Protein AF-A0A8J7WTY9-F1 (afdb_monomer)

pLDDT: mean 82.99, std 19.63, range [27.75, 98.56]

Secondary structure (DSSP, 8-state):
--HHHHHHHHHHHHHHHHHHHHHHHHHTTPPP-HHHHHHHHHSPPHHHHHHHHHHHHHHHHHHHHHH-TT-TTT-----S-S----S-HHHHHHHHHHHHHHHHHHHHSS-SS----GGGS-HHHHHHHHHHHHTT-HHHHHHHHHHHHHHHHHHHTT--S--HHHHHHHHH-SSPPBTTB-EEEESS-TT-HHHHHHHHHHHHHHHHHIIIIIHHHHH--SSPPPHHHHHHHHHHHHHHHHHHHHEEEEEE-SSS-EEEE-PPPP-PPPP----PPPPPP----PPPPPP-

Foldseek 3Di:
DPLVVLLVLLVQLLVLVVLLVLVVCVVVPDDDDPVSVVVVVVGDDNVVSQVSNVVSLVVNVVLCCVLPVVCPQVDDPDDDDDDPRRGDNVSSVVSSVSSVCVVVCCVVVPDPDDDDDLVPFACLLCVQLPVCVVVVQLLVSLLSSQQSLFVVLCVQQVHDPDTQLRLQCQQLDPDAADASRKHWAADDDCPPPVSVVVSVVLNVLSNCLRVVRNVCSVDPDDDHDDSVSSSVSSNSSSVNSVSSVRTWIWHDDPPSDIDTDHDPPPPDDDDPPPDDPDDDDDDDDDDDDDDD

InterPro domains:
  IPR012654 Conserved hypothetical protein CHP02391 [PF09509] (120-244)

Solvent-accessible surface area (backbone atoms only — not comparable to full-atom values): 17316 Å² total; per-residue (Å²): 132,68,52,73,60,52,37,55,53,36,51,53,46,42,53,36,45,53,54,46,51,52,52,50,42,46,76,72,66,57,83,70,54,74,67,49,49,58,49,56,75,70,52,73,60,66,70,57,36,51,51,54,43,65,67,42,42,66,59,50,52,52,49,40,49,71,78,34,79,87,39,71,76,72,60,73,90,71,71,92,80,89,78,97,65,96,70,60,63,69,51,35,55,52,49,36,54,49,55,60,47,49,58,54,44,59,66,77,64,44,67,102,59,88,83,85,61,67,88,75,42,37,66,57,28,32,72,51,13,45,72,36,42,79,69,67,37,25,29,59,12,40,35,39,15,50,51,35,45,36,53,54,49,24,62,70,64,73,48,84,89,62,56,59,55,64,32,44,50,55,28,42,41,90,65,80,41,39,89,99,40,40,26,53,40,65,71,76,59,73,88,40,66,68,50,44,51,53,53,66,46,49,35,62,52,49,42,46,46,39,66,65,41,34,45,43,42,71,66,65,81,77,83,76,53,57,66,70,62,33,51,54,48,45,50,54,50,17,53,51,48,50,55,56,67,58,29,38,39,26,35,48,63,86,80,84,52,71,46,76,46,80,72,76,73,77,80,71,78,76,75,83,76,81,78,76,78,84,80,77,82,81,79,87,77,83,81,82,82,87,83,132

Structure (mmCIF, N/CA/C/O backbone):
data_AF-A0A8J7WTY9-F1
#
_entry.id   AF-A0A8J7WTY9-F1
#
loop_
_atom_site.group_PDB
_atom_site.id
_atom_site.type_symbol
_atom_site.label_atom_id
_atom_site.label_alt_id
_atom_site.label_comp_id
_atom_site.label_asym_id
_atom_site.label_entity_id
_atom_site.label_seq_id
_atom_site.pdbx_PDB_ins_code
_atom_site.Cartn_x
_atom_site.Cartn_y
_atom_site.Cartn_z
_atom_site.occupancy
_atom_site.B_iso_or_equiv
_atom_site.auth_seq_id
_atom_site.auth_comp_id
_atom_site.auth_asym_id
_atom_site.auth_atom_id
_atom_site.pdbx_PDB_model_num
ATOM 1 N N . MET A 1 1 ? 12.884 2.104 -6.487 1.00 76.69 1 MET A N 1
ATOM 2 C CA . MET A 1 1 ? 13.618 1.358 -7.535 1.00 76.69 1 MET A CA 1
ATOM 3 C C . MET A 1 1 ? 15.112 1.615 -7.379 1.00 76.69 1 MET A C 1
ATOM 5 O O . MET A 1 1 ? 15.468 2.711 -6.964 1.00 76.69 1 MET A O 1
ATOM 9 N N . ASP A 1 2 ? 15.971 0.628 -7.639 1.00 88.31 2 ASP A N 1
ATOM 10 C CA . ASP A 1 2 ? 17.432 0.810 -7.593 1.00 88.31 2 ASP A CA 1
ATOM 11 C C . ASP A 1 2 ? 17.929 1.422 -8.915 1.00 88.31 2 ASP A C 1
ATOM 13 O O . ASP A 1 2 ? 18.197 0.714 -9.884 1.00 88.31 2 ASP A O 1
ATOM 17 N N . ARG A 1 3 ? 18.003 2.758 -8.964 1.00 86.69 3 ARG A N 1
ATOM 18 C CA . ARG A 1 3 ? 18.336 3.510 -10.187 1.00 86.69 3 ARG A CA 1
ATOM 19 C C . ARG A 1 3 ? 19.798 3.364 -10.605 1.00 86.69 3 ARG A C 1
ATOM 21 O O . ARG A 1 3 ? 20.081 3.299 -11.794 1.00 86.69 3 ARG A O 1
ATOM 28 N N . ALA A 1 4 ? 20.717 3.243 -9.646 1.00 89.62 4 ALA A N 1
ATOM 29 C CA . ALA A 1 4 ? 22.133 3.023 -9.940 1.00 89.62 4 ALA A CA 1
ATOM 30 C C . ALA A 1 4 ? 22.359 1.649 -10.590 1.00 89.62 4 ALA A C 1
ATOM 32 O O . ALA A 1 4 ? 23.195 1.494 -11.479 1.00 89.62 4 ALA A O 1
ATOM 33 N N . TRP A 1 5 ? 21.598 0.633 -10.171 1.00 94.69 5 TRP A N 1
ATOM 34 C CA . TRP A 1 5 ? 21.584 -0.656 -10.852 1.00 94.69 5 TRP A CA 1
ATOM 35 C C . TRP A 1 5 ? 20.973 -0.571 -12.257 1.00 94.69 5 TRP A C 1
ATOM 37 O O . TRP A 1 5 ? 21.590 -1.076 -13.194 1.00 94.69 5 TRP A O 1
ATOM 47 N N . MET A 1 6 ? 19.823 0.097 -12.418 1.00 95.06 6 MET A N 1
ATOM 48 C CA . MET A 1 6 ? 19.168 0.269 -13.726 1.00 95.06 6 MET A CA 1
ATOM 49 C C . MET A 1 6 ? 20.088 0.965 -14.730 1.00 95.06 6 MET A C 1
ATOM 51 O O . MET A 1 6 ? 20.302 0.443 -15.821 1.00 95.06 6 MET A O 1
ATOM 55 N N . ARG A 1 7 ? 20.695 2.088 -14.330 1.00 94.06 7 ARG A N 1
ATOM 56 C CA . ARG A 1 7 ? 21.649 2.849 -15.142 1.00 94.06 7 ARG A CA 1
ATOM 57 C C . ARG A 1 7 ? 22.792 1.965 -15.638 1.00 94.06 7 ARG A C 1
ATOM 59 O O . ARG A 1 7 ? 22.978 1.851 -16.840 1.00 94.06 7 ARG A O 1
ATOM 66 N N . ARG A 1 8 ? 23.479 1.255 -14.734 1.00 96.31 8 ARG A N 1
ATOM 67 C CA . ARG A 1 8 ? 24.584 0.353 -15.113 1.00 96.31 8 ARG A CA 1
ATOM 68 C C . ARG A 1 8 ? 24.155 -0.720 -16.113 1.00 96.31 8 ARG A C 1
ATOM 70 O O . ARG A 1 8 ? 24.941 -1.109 -16.967 1.00 96.31 8 ARG A O 1
ATOM 77 N N . LYS A 1 9 ? 22.925 -1.236 -15.998 1.00 96.69 9 LYS A N 1
ATOM 78 C CA . LYS A 1 9 ? 22.393 -2.230 -16.941 1.00 96.69 9 LYS A CA 1
ATOM 79 C C . LYS A 1 9 ? 22.094 -1.639 -18.312 1.00 96.69 9 LYS A C 1
ATOM 81 O O . LYS A 1 9 ? 22.380 -2.298 -19.308 1.00 96.69 9 LYS A O 1
ATOM 86 N N . LEU A 1 10 ? 21.565 -0.422 -18.357 1.00 95.44 10 LEU A N 1
ATOM 87 C CA . LEU A 1 10 ? 21.323 0.301 -19.602 1.00 95.44 10 LEU A CA 1
ATOM 88 C C . LEU A 1 10 ? 22.634 0.716 -20.281 1.00 95.44 10 LEU A C 1
ATOM 90 O O . LEU A 1 10 ? 22.767 0.505 -21.478 1.00 95.44 10 LEU A O 1
ATOM 94 N N . GLU A 1 11 ? 23.621 1.207 -19.528 1.00 95.62 11 GLU A N 1
ATOM 95 C CA . GLU A 1 11 ? 24.963 1.531 -20.039 1.00 95.62 11 GLU A CA 1
ATOM 96 C C . GLU A 1 11 ? 25.657 0.289 -20.611 1.00 95.62 11 GLU A C 1
ATOM 98 O O . GLU A 1 11 ? 26.183 0.334 -21.719 1.00 95.62 11 GLU A O 1
ATOM 103 N N . GLN A 1 12 ? 25.579 -0.848 -19.908 1.00 95.88 12 GLN A N 1
ATOM 104 C CA . GLN A 1 12 ? 26.105 -2.120 -20.404 1.00 95.88 12 GLN A CA 1
ATOM 105 C C . GLN A 1 12 ? 25.428 -2.543 -21.720 1.00 95.88 12 GLN A C 1
ATOM 107 O O . GLN A 1 12 ? 26.091 -3.022 -22.636 1.00 95.88 12 GLN A O 1
ATOM 112 N N . ALA A 1 13 ? 24.106 -2.389 -21.823 1.00 94.44 13 ALA A N 1
ATOM 113 C CA . ALA A 1 13 ? 23.377 -2.709 -23.048 1.00 94.44 13 ALA A CA 1
ATOM 114 C C . ALA A 1 13 ? 23.697 -1.731 -24.188 1.00 94.44 13 ALA A C 1
ATOM 116 O O . ALA A 1 13 ? 23.806 -2.158 -25.335 1.00 94.44 13 ALA A O 1
ATOM 117 N N . LEU A 1 14 ? 23.885 -0.446 -23.878 1.00 94.50 14 LEU A N 1
ATOM 118 C CA . LEU A 1 14 ? 24.269 0.584 -24.839 1.00 94.50 14 LEU A CA 1
ATOM 119 C C . LEU A 1 14 ? 25.653 0.309 -25.432 1.00 94.50 14 LEU A C 1
ATOM 121 O O . LEU A 1 14 ? 25.808 0.365 -26.648 1.00 94.50 14 LEU A O 1
ATOM 125 N N . GLU A 1 15 ? 26.628 -0.056 -24.601 1.00 94.56 15 GLU A N 1
ATOM 126 C CA . GLU A 1 15 ? 27.969 -0.436 -25.055 1.00 94.56 15 GLU A CA 1
ATOM 127 C C . GLU A 1 15 ? 27.917 -1.649 -25.997 1.00 94.56 15 GLU A C 1
ATOM 129 O O . GLU A 1 15 ? 28.450 -1.612 -27.106 1.00 94.56 15 GLU A O 1
ATOM 134 N N . VAL A 1 16 ? 27.207 -2.712 -25.602 1.00 93.75 16 VAL A N 1
ATOM 135 C CA . VAL A 1 16 ? 27.057 -3.921 -26.429 1.00 93.75 16 VAL A CA 1
ATOM 136 C C . VAL A 1 16 ? 26.329 -3.614 -27.746 1.00 93.75 16 VAL A C 1
ATOM 138 O O . VAL A 1 16 ? 26.699 -4.140 -28.797 1.00 93.75 16 VAL A O 1
ATOM 141 N N . ARG A 1 17 ? 25.321 -2.734 -27.727 1.00 91.62 17 ARG A N 1
ATOM 142 C CA . ARG A 1 17 ? 24.610 -2.280 -28.931 1.00 91.62 17 ARG A CA 1
ATOM 143 C C . ARG A 1 17 ? 25.525 -1.505 -29.878 1.00 91.62 17 ARG A C 1
ATOM 145 O O . ARG A 1 17 ? 25.478 -1.760 -31.076 1.00 91.62 17 ARG A O 1
ATOM 152 N N . GLN A 1 18 ? 26.370 -0.617 -29.355 1.00 91.19 18 GLN A N 1
ATOM 153 C CA . GLN A 1 18 ? 27.346 0.134 -30.153 1.00 91.19 18 GLN A CA 1
ATOM 154 C C . GLN A 1 18 ? 28.361 -0.796 -30.830 1.00 91.19 18 GLN A C 1
ATOM 156 O O . GLN A 1 18 ? 28.649 -0.631 -32.013 1.00 91.19 18 GLN A O 1
ATOM 161 N N . GLN A 1 19 ? 28.848 -1.816 -30.117 1.00 92.19 19 GLN A N 1
ATOM 162 C CA . GLN A 1 19 ? 29.728 -2.838 -30.696 1.00 92.19 19 GLN A CA 1
ATOM 163 C C . GLN A 1 19 ? 29.027 -3.615 -31.822 1.00 92.19 19 GLN A C 1
ATOM 165 O O . GLN A 1 19 ? 29.638 -3.913 -32.849 1.00 92.19 19 GLN A O 1
ATOM 170 N N . LEU A 1 20 ? 27.738 -3.935 -31.653 1.00 89.06 20 LEU A N 1
ATOM 171 C CA . LEU A 1 20 ? 26.952 -4.625 -32.676 1.00 89.06 20 LEU A CA 1
ATOM 172 C C . LEU A 1 20 ? 26.717 -3.747 -33.913 1.00 89.06 20 LEU A C 1
ATOM 174 O O . LEU A 1 20 ? 26.861 -4.246 -35.028 1.00 89.06 20 LEU A O 1
ATOM 178 N N . ASP A 1 21 ? 26.401 -2.461 -33.723 1.00 87.69 21 ASP A N 1
ATOM 179 C CA . ASP A 1 21 ? 26.279 -1.477 -34.810 1.00 87.69 21 ASP A CA 1
ATOM 180 C C . ASP A 1 21 ? 27.578 -1.414 -35.616 1.00 87.69 21 ASP A C 1
ATOM 182 O O . ASP A 1 21 ? 27.558 -1.484 -36.841 1.00 87.69 21 ASP A O 1
ATOM 186 N N . PHE A 1 22 ? 28.719 -1.368 -34.928 1.00 89.44 22 PHE A N 1
ATOM 187 C CA . PHE A 1 22 ? 30.028 -1.295 -35.565 1.00 89.44 22 PHE A CA 1
ATOM 188 C C . PHE A 1 22 ? 30.351 -2.544 -36.406 1.00 89.44 22 PHE A C 1
ATOM 190 O O . PHE A 1 22 ? 30.788 -2.430 -37.552 1.00 89.44 22 PHE A O 1
ATOM 197 N N . HIS A 1 23 ? 30.058 -3.748 -35.892 1.00 88.31 23 HIS A N 1
ATOM 198 C CA . HIS A 1 23 ? 30.159 -4.994 -36.673 1.00 88.31 23 HIS A CA 1
ATOM 199 C C . HIS A 1 23 ? 29.243 -4.983 -37.910 1.00 88.31 23 HIS A C 1
ATOM 201 O O . HIS A 1 23 ? 29.639 -5.453 -38.978 1.00 88.31 23 HIS A O 1
ATOM 207 N N . GLN A 1 24 ? 28.027 -4.439 -37.795 1.00 85.12 24 GLN A N 1
ATOM 208 C CA . GLN A 1 24 ? 27.082 -4.332 -38.914 1.00 85.12 24 GLN A CA 1
ATOM 209 C C . GLN A 1 24 ? 27.555 -3.342 -39.984 1.00 85.12 24 GLN A C 1
ATOM 211 O O . GLN A 1 24 ? 27.463 -3.639 -41.174 1.00 85.12 24 GLN A O 1
ATOM 216 N N . GLU A 1 25 ? 28.097 -2.195 -39.580 1.00 84.81 25 GLU A N 1
ATOM 217 C CA . GLU A 1 25 ? 28.669 -1.208 -40.496 1.00 84.81 25 GLU A CA 1
ATOM 218 C C . GLU A 1 25 ? 29.852 -1.780 -41.294 1.00 84.81 25 GLU A C 1
ATOM 220 O O . GLU A 1 25 ? 29.962 -1.550 -42.500 1.00 84.81 25 GLU A O 1
ATOM 225 N N . LEU A 1 26 ? 30.710 -2.571 -40.647 1.00 86.06 26 LEU A N 1
ATOM 226 C CA . LEU A 1 26 ? 31.811 -3.270 -41.312 1.00 86.06 26 LEU A CA 1
ATOM 227 C C . LEU A 1 26 ? 31.325 -4.314 -42.309 1.00 86.06 26 LEU A C 1
ATOM 229 O O . LEU A 1 26 ? 31.813 -4.363 -43.439 1.00 86.06 26 LEU A O 1
ATOM 233 N N . ALA A 1 27 ? 30.327 -5.112 -41.926 1.00 84.00 27 ALA A N 1
ATOM 234 C CA . ALA A 1 27 ? 29.689 -6.060 -42.834 1.00 84.00 27 ALA A CA 1
ATOM 235 C C . ALA A 1 27 ? 29.025 -5.356 -44.035 1.00 84.00 27 ALA A C 1
ATOM 237 O O . ALA A 1 27 ? 28.975 -5.921 -45.127 1.00 84.00 27 ALA A O 1
ATOM 238 N N . ALA A 1 28 ? 28.566 -4.113 -43.858 1.00 85.06 28 ALA A N 1
ATOM 239 C CA . ALA A 1 28 ? 28.037 -3.260 -44.922 1.00 85.06 28 ALA A CA 1
ATOM 240 C C . ALA A 1 28 ? 29.127 -2.586 -45.787 1.00 85.06 28 ALA A C 1
ATOM 242 O O . ALA A 1 28 ? 28.799 -1.843 -46.713 1.00 85.06 28 ALA A O 1
ATOM 243 N N . GLY A 1 29 ? 30.412 -2.850 -45.524 1.00 86.56 29 GLY A N 1
ATOM 244 C CA . GLY A 1 29 ? 31.536 -2.361 -46.324 1.00 86.56 29 GLY A CA 1
ATOM 245 C C . GLY A 1 29 ? 32.067 -0.985 -45.917 1.00 86.56 29 GLY A C 1
ATOM 246 O O . GLY A 1 29 ? 32.739 -0.338 -46.722 1.00 86.56 29 GLY A O 1
ATOM 247 N N . LYS A 1 30 ? 31.783 -0.513 -44.695 1.00 87.31 30 LYS A N 1
ATOM 248 C CA . LYS A 1 30 ? 32.357 0.736 -44.173 1.00 87.31 30 LYS A CA 1
ATOM 249 C C . LYS A 1 30 ? 33.881 0.620 -44.073 1.00 87.31 30 LYS A C 1
ATOM 251 O O . LYS A 1 30 ? 34.406 -0.324 -43.489 1.00 87.31 30 LYS A O 1
ATOM 256 N N . GLN A 1 31 ? 34.593 1.594 -44.637 1.00 88.00 31 GLN A N 1
ATOM 257 C CA . GLN A 1 31 ? 36.047 1.681 -44.519 1.00 88.00 31 GLN A CA 1
ATOM 258 C C . GLN A 1 31 ? 36.428 2.278 -43.158 1.00 88.00 31 GLN A C 1
ATOM 260 O O . GLN A 1 31 ? 35.820 3.257 -42.726 1.00 88.00 31 GLN A O 1
ATOM 265 N N . LEU A 1 32 ? 37.427 1.688 -42.501 1.00 86.00 32 LEU A N 1
ATOM 266 C CA . LEU A 1 32 ? 37.948 2.159 -41.219 1.00 86.00 32 LEU A CA 1
ATOM 267 C C . LEU A 1 32 ? 39.140 3.099 -41.412 1.00 86.00 32 LEU A C 1
ATOM 269 O O . LEU A 1 32 ? 39.980 2.880 -42.288 1.00 86.00 32 LEU A O 1
ATOM 273 N N . ASP A 1 33 ? 39.213 4.117 -40.564 1.00 89.88 33 ASP A N 1
ATOM 274 C CA . ASP A 1 33 ? 40.424 4.883 -40.282 1.00 89.88 33 ASP A CA 1
ATOM 275 C C . ASP A 1 33 ? 41.268 4.185 -39.194 1.00 89.88 33 ASP A C 1
ATOM 277 O O . ASP A 1 33 ? 40.918 3.105 -38.714 1.00 89.88 33 ASP A O 1
ATOM 281 N N . GLU A 1 34 ? 42.413 4.770 -38.827 1.00 88.50 34 GLU A N 1
ATOM 282 C CA . GLU A 1 34 ? 43.335 4.183 -37.838 1.00 88.50 34 GLU A CA 1
ATOM 283 C C . GLU A 1 34 ? 42.660 3.953 -36.472 1.00 88.50 34 GLU A C 1
ATOM 285 O O . GLU A 1 34 ? 42.827 2.887 -35.875 1.00 88.50 34 GLU A O 1
ATOM 290 N N . ASP A 1 35 ? 41.839 4.905 -36.019 1.00 87.00 35 ASP A N 1
ATOM 291 C CA . ASP A 1 35 ? 41.083 4.804 -34.766 1.00 87.00 35 ASP A CA 1
ATOM 292 C 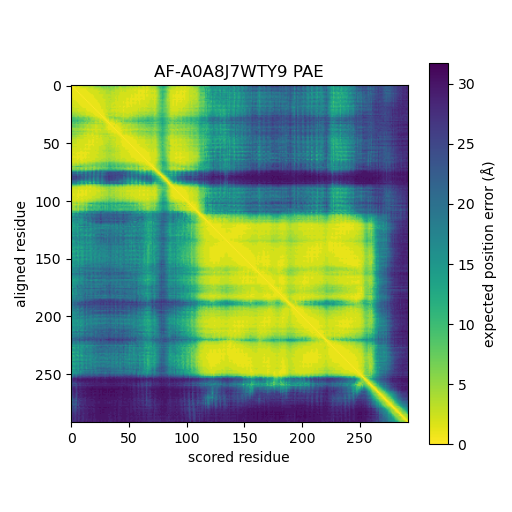C . ASP A 1 35 ? 39.996 3.722 -34.844 1.00 87.00 35 ASP A C 1
ATOM 294 O O . ASP A 1 35 ? 39.807 2.953 -33.900 1.00 87.00 35 ASP A O 1
ATOM 298 N N . GLY A 1 36 ? 39.307 3.609 -35.983 1.00 86.12 36 GLY A N 1
ATOM 299 C CA . GLY A 1 36 ? 38.320 2.568 -36.234 1.00 86.12 36 GLY A CA 1
ATOM 300 C C . GLY A 1 36 ? 38.924 1.164 -36.238 1.00 86.12 36 GLY A C 1
ATOM 301 O O . GLY A 1 36 ? 38.306 0.240 -35.711 1.00 86.12 36 GLY A O 1
ATOM 302 N N . VAL A 1 37 ? 40.137 0.990 -36.775 1.00 86.75 37 VAL A N 1
ATOM 303 C CA . VAL A 1 37 ? 40.865 -0.292 -36.714 1.00 86.75 37 VAL A CA 1
ATOM 304 C C . VAL A 1 37 ? 41.241 -0.630 -35.274 1.00 86.75 37 VAL A C 1
ATOM 306 O O . VAL A 1 37 ? 40.951 -1.731 -34.812 1.00 86.75 37 VAL A O 1
ATOM 309 N N . ALA A 1 38 ? 41.809 0.326 -34.533 1.00 88.88 38 ALA A N 1
ATOM 310 C CA . ALA A 1 38 ? 42.147 0.122 -33.126 1.00 88.88 38 ALA A CA 1
ATOM 311 C C . ALA A 1 38 ? 40.908 -0.213 -32.276 1.00 88.88 38 ALA A C 1
ATOM 313 O O . ALA A 1 38 ? 40.965 -1.074 -31.395 1.00 88.88 38 ALA A O 1
ATOM 314 N N . TYR A 1 39 ? 39.772 0.432 -32.558 1.00 87.31 39 TYR A N 1
ATOM 315 C CA . TYR A 1 39 ? 38.503 0.123 -31.910 1.00 87.31 39 TYR A CA 1
ATOM 316 C C . TYR A 1 39 ? 37.996 -1.274 -32.290 1.00 87.31 39 TYR A C 1
ATOM 318 O O . TYR A 1 39 ? 37.627 -2.035 -31.397 1.00 87.31 39 TYR A O 1
ATOM 326 N N . PHE A 1 40 ? 38.043 -1.658 -33.571 1.00 87.25 40 PHE A N 1
ATOM 327 C CA . PHE A 1 40 ? 37.667 -3.002 -34.024 1.00 87.25 40 PHE A CA 1
ATOM 328 C C . PHE A 1 40 ? 38.461 -4.105 -33.313 1.00 87.25 40 PHE A C 1
ATOM 330 O O . PHE A 1 40 ? 37.884 -5.077 -32.831 1.00 87.25 40 PHE A O 1
ATOM 337 N N . ASP A 1 41 ? 39.775 -3.929 -33.197 1.00 88.38 41 ASP A N 1
ATOM 338 C CA . ASP A 1 41 ? 40.654 -4.895 -32.534 1.00 88.38 41 ASP A CA 1
ATOM 339 C C . ASP A 1 41 ? 40.370 -5.008 -31.025 1.00 88.38 41 ASP A C 1
ATOM 341 O O . ASP A 1 41 ? 40.710 -6.010 -30.391 1.00 88.38 41 ASP A O 1
ATOM 345 N N . SER A 1 42 ? 39.735 -3.988 -30.441 1.00 89.94 42 SER A N 1
ATOM 346 C CA . SER A 1 42 ? 39.362 -3.952 -29.025 1.00 89.94 42 SER A CA 1
ATOM 347 C C . SER A 1 42 ? 38.002 -4.591 -28.721 1.00 89.94 42 SER A C 1
ATOM 349 O O . SER A 1 42 ? 37.751 -4.953 -27.566 1.00 89.94 42 SER A O 1
ATOM 351 N N . ILE A 1 43 ? 37.118 -4.739 -29.718 1.00 91.25 43 ILE A N 1
ATOM 352 C CA . ILE A 1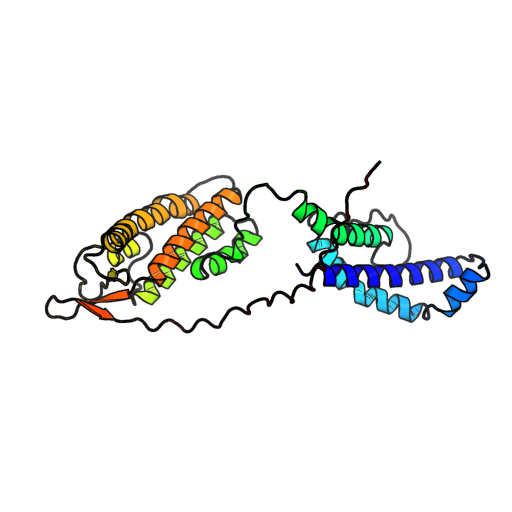 43 ? 35.766 -5.269 -29.502 1.00 91.25 43 ILE A CA 1
ATOM 353 C C . ILE A 1 43 ? 35.722 -6.797 -29.660 1.00 91.25 43 ILE A C 1
ATOM 355 O O . ILE A 1 43 ? 36.459 -7.373 -30.462 1.00 91.25 43 ILE A O 1
ATOM 359 N N . PRO A 1 44 ? 34.847 -7.504 -28.920 1.00 93.31 44 PRO A N 1
ATOM 360 C CA . PRO A 1 44 ? 34.758 -8.954 -29.035 1.00 93.31 44 PRO A CA 1
ATOM 361 C C . PRO A 1 44 ? 34.223 -9.413 -30.404 1.00 93.31 44 PRO A C 1
ATOM 363 O O . PRO A 1 44 ? 33.576 -8.634 -31.112 1.00 93.31 44 PRO A O 1
ATOM 366 N N . PRO A 1 45 ? 34.397 -10.703 -30.759 1.00 93.31 45 PRO A N 1
ATOM 367 C CA . PRO A 1 45 ? 33.803 -11.272 -31.966 1.00 93.31 45 PRO A CA 1
ATOM 368 C C . PRO A 1 45 ? 32.285 -11.066 -32.013 1.00 93.31 45 PRO A C 1
ATOM 370 O O . PRO A 1 45 ? 31.605 -11.185 -30.989 1.00 93.31 45 PRO A O 1
ATOM 373 N N . GLN A 1 46 ? 31.748 -10.824 -33.212 1.00 88.75 46 GLN A N 1
ATOM 374 C CA . GLN A 1 46 ? 30.338 -10.482 -33.431 1.00 88.75 46 GLN A CA 1
ATOM 375 C C . GLN A 1 46 ? 29.357 -11.457 -32.755 1.00 88.75 46 GLN A C 1
ATOM 377 O O . GLN A 1 46 ? 28.378 -11.021 -32.153 1.00 88.75 46 GLN A O 1
ATOM 382 N N . GLU A 1 47 ? 29.623 -12.767 -32.801 1.00 90.38 47 GLU A N 1
ATOM 383 C CA . GLU A 1 47 ? 28.774 -13.788 -32.166 1.00 90.38 47 GLU A CA 1
ATOM 384 C C . GLU A 1 47 ? 28.661 -13.602 -30.646 1.00 90.38 47 GLU A C 1
ATOM 386 O O . GLU A 1 47 ? 27.578 -13.752 -30.073 1.00 90.38 47 GLU A O 1
ATOM 391 N N . LEU A 1 48 ? 29.763 -13.232 -29.984 1.00 93.31 48 LEU A N 1
ATOM 392 C CA . LEU A 1 48 ? 29.774 -12.997 -28.543 1.00 93.31 48 LEU A CA 1
ATOM 393 C C . LEU A 1 48 ? 29.018 -11.713 -28.194 1.00 93.31 48 LEU A C 1
ATOM 395 O O . LEU A 1 48 ? 28.218 -11.716 -27.260 1.00 93.31 48 LEU A O 1
ATOM 399 N N . VAL A 1 49 ? 29.235 -10.638 -28.957 1.00 90.94 49 VAL A N 1
ATOM 400 C CA . VAL A 1 49 ? 28.517 -9.363 -28.793 1.00 90.94 49 VAL A CA 1
ATOM 401 C C . VAL A 1 49 ? 27.010 -9.576 -28.961 1.00 90.94 49 VAL A C 1
ATOM 403 O O . VAL A 1 49 ? 26.219 -9.139 -28.124 1.00 90.94 49 VAL A O 1
ATOM 406 N N . TYR A 1 50 ? 26.604 -10.333 -29.984 1.00 89.00 50 TYR A N 1
ATOM 407 C CA . TYR A 1 50 ? 25.206 -10.695 -30.205 1.00 89.00 50 TYR A CA 1
ATOM 408 C C . TYR A 1 50 ? 24.616 -11.475 -29.021 1.00 89.00 50 TYR A C 1
ATOM 410 O O . TYR A 1 50 ? 23.555 -11.118 -28.506 1.00 89.00 50 TYR A O 1
ATOM 418 N N . PHE A 1 51 ? 25.319 -12.500 -28.527 1.00 91.25 51 PHE A N 1
ATOM 419 C CA . PHE A 1 51 ? 24.875 -13.274 -27.365 1.00 91.25 51 PHE A CA 1
ATOM 420 C C . PHE A 1 51 ? 24.734 -12.411 -26.099 1.00 91.25 51 PHE A C 1
ATOM 422 O O . PHE A 1 51 ? 23.770 -12.563 -25.344 1.00 91.25 51 PHE A O 1
ATOM 429 N N . LEU A 1 52 ? 25.668 -11.484 -25.862 1.00 93.00 52 LEU A N 1
ATOM 430 C CA . LEU A 1 52 ? 25.585 -10.538 -24.747 1.00 93.00 52 LEU A CA 1
ATOM 431 C C . LEU A 1 52 ? 24.347 -9.641 -24.862 1.00 93.00 52 LEU A C 1
ATOM 433 O O . LEU A 1 52 ? 23.674 -9.419 -23.854 1.00 93.00 52 LEU A O 1
ATOM 437 N N . MET A 1 53 ? 24.010 -9.191 -26.073 1.00 90.69 53 MET A N 1
ATOM 438 C CA . MET A 1 53 ? 22.823 -8.372 -26.313 1.00 90.69 53 MET A CA 1
ATOM 439 C C . MET A 1 53 ? 21.537 -9.144 -25.999 1.00 90.69 53 MET A C 1
ATOM 441 O O . MET A 1 53 ? 20.703 -8.666 -25.231 1.00 90.69 53 MET A O 1
ATOM 445 N N . VAL A 1 54 ? 21.416 -10.374 -26.513 1.00 88.31 54 VAL A N 1
ATOM 446 C CA . VAL A 1 54 ? 20.276 -11.272 -26.240 1.00 88.31 54 VAL A CA 1
ATOM 447 C C . VAL A 1 54 ? 20.130 -11.547 -24.740 1.00 88.31 54 VAL A C 1
ATOM 449 O O . VAL A 1 54 ? 19.025 -11.602 -24.208 1.00 88.31 54 VAL A O 1
ATOM 452 N N . ARG A 1 55 ? 21.243 -11.683 -24.012 1.00 91.56 55 ARG A N 1
ATOM 453 C CA . ARG A 1 55 ? 21.214 -11.886 -22.557 1.00 91.56 55 ARG A CA 1
ATOM 454 C C . ARG A 1 55 ? 20.731 -10.650 -21.790 1.00 91.56 55 ARG A C 1
ATOM 456 O O . ARG A 1 55 ? 20.104 -10.799 -20.740 1.00 91.56 55 ARG A O 1
ATOM 463 N N . LEU A 1 56 ? 21.071 -9.448 -22.252 1.00 92.06 56 LEU A N 1
ATOM 464 C CA . LEU A 1 56 ? 20.699 -8.192 -21.594 1.00 92.06 56 LEU A CA 1
ATOM 465 C C . LEU A 1 56 ? 19.261 -7.771 -21.906 1.00 92.06 56 LEU A C 1
ATOM 467 O O . LEU A 1 56 ? 18.616 -7.171 -21.044 1.00 92.06 56 LEU A O 1
ATOM 471 N N . GLU A 1 57 ? 18.751 -8.126 -23.086 1.00 88.44 57 GLU A N 1
ATOM 472 C CA . GLU A 1 57 ? 17.429 -7.738 -23.584 1.00 88.44 57 GLU A CA 1
ATOM 473 C C . GLU A 1 57 ? 16.301 -7.896 -22.547 1.00 88.44 57 GLU A C 1
ATOM 475 O O . GLU A 1 57 ? 15.639 -6.892 -22.280 1.00 88.44 57 GLU A O 1
ATOM 480 N N . PRO A 1 58 ? 16.068 -9.060 -21.900 1.00 90.00 58 PRO A N 1
ATOM 481 C CA . PRO A 1 58 ? 14.934 -9.201 -20.984 1.00 90.00 58 PRO A CA 1
ATOM 482 C C . PRO A 1 58 ? 15.015 -8.231 -19.803 1.00 90.00 58 PRO A C 1
ATOM 484 O O . PRO A 1 58 ? 14.007 -7.694 -19.354 1.00 90.00 58 PRO A O 1
ATOM 487 N N . THR A 1 59 ? 16.232 -7.967 -19.316 1.00 93.88 59 THR A N 1
ATOM 488 C CA . THR A 1 59 ? 16.446 -7.009 -18.225 1.00 93.88 59 THR A CA 1
ATOM 489 C C . THR A 1 59 ? 16.180 -5.584 -18.699 1.00 93.88 59 THR A C 1
ATOM 491 O O . THR A 1 59 ? 15.537 -4.819 -17.988 1.00 93.88 59 THR A O 1
ATOM 494 N N . VAL A 1 60 ? 16.643 -5.228 -19.899 1.00 92.75 60 VAL A N 1
ATOM 495 C CA . VAL A 1 60 ? 16.391 -3.909 -20.493 1.00 92.75 60 VAL A CA 1
ATOM 496 C C . VAL A 1 60 ? 14.898 -3.689 -20.728 1.00 92.75 60 VAL A C 1
ATOM 498 O O . VAL A 1 60 ? 14.394 -2.626 -20.385 1.00 92.75 60 VAL A O 1
ATOM 501 N N . GLN A 1 61 ? 14.171 -4.691 -21.227 1.00 89.88 61 GLN A N 1
ATOM 502 C CA . GLN A 1 61 ? 12.723 -4.600 -21.427 1.00 89.88 61 GLN A CA 1
ATOM 503 C C . GLN A 1 61 ? 11.974 -4.368 -20.111 1.00 89.88 61 GLN A C 1
ATOM 505 O O . GLN A 1 61 ? 11.087 -3.519 -20.061 1.00 89.88 61 GLN A O 1
ATOM 510 N N . GLU A 1 62 ? 12.343 -5.063 -19.032 1.00 91.56 62 GLU A N 1
ATOM 511 C CA . GLU A 1 62 ? 11.764 -4.807 -17.706 1.00 91.56 62 GLU A CA 1
ATOM 512 C C . GLU A 1 62 ? 12.097 -3.402 -17.191 1.00 91.56 62 GLU A C 1
ATOM 514 O O . GLU A 1 62 ? 11.237 -2.729 -16.624 1.00 91.56 62 GLU A O 1
ATOM 519 N N . ILE A 1 63 ? 13.321 -2.917 -17.430 1.00 92.31 63 ILE A N 1
ATOM 520 C CA . ILE A 1 63 ? 13.693 -1.541 -17.087 1.00 92.31 63 ILE A CA 1
ATOM 521 C C . ILE A 1 63 ? 12.849 -0.545 -17.891 1.00 92.31 63 ILE A C 1
ATOM 523 O O . ILE A 1 63 ? 12.315 0.387 -17.297 1.00 92.31 63 ILE A O 1
ATOM 527 N N . PHE A 1 64 ? 12.662 -0.756 -19.197 1.00 91.19 64 PHE A N 1
ATOM 528 C CA . PHE A 1 64 ? 11.819 0.090 -20.046 1.00 91.19 64 PHE A CA 1
ATOM 529 C C . PHE A 1 64 ? 10.375 0.139 -19.546 1.00 91.19 64 PHE A C 1
ATOM 531 O O . PHE A 1 64 ? 9.845 1.231 -19.368 1.00 91.19 64 PHE A O 1
ATOM 538 N N . ARG A 1 65 ? 9.763 -1.010 -19.226 1.00 87.12 65 ARG A N 1
ATOM 539 C CA . ARG A 1 65 ? 8.408 -1.052 -18.639 1.00 87.12 65 ARG A CA 1
ATOM 540 C C . ARG A 1 65 ? 8.334 -0.308 -17.307 1.00 87.12 65 ARG A C 1
ATOM 542 O O . ARG A 1 65 ? 7.331 0.336 -17.018 1.00 87.12 65 ARG A O 1
ATOM 549 N N . ALA A 1 66 ? 9.387 -0.394 -16.496 1.00 87.81 66 ALA A N 1
ATOM 550 C CA . ALA A 1 66 ? 9.434 0.260 -15.194 1.00 87.81 66 ALA A CA 1
ATOM 551 C C . ALA A 1 66 ? 9.565 1.790 -15.288 1.00 87.81 66 ALA A C 1
ATOM 553 O O . ALA A 1 66 ? 8.992 2.491 -14.455 1.00 87.81 66 ALA A O 1
ATOM 554 N N . ILE A 1 67 ? 10.326 2.308 -16.260 1.00 89.50 67 ILE A N 1
ATOM 555 C CA . ILE A 1 67 ? 10.566 3.754 -16.418 1.00 89.50 67 ILE A CA 1
ATOM 556 C C . ILE A 1 67 ? 9.567 4.435 -17.360 1.00 89.50 67 ILE A C 1
ATOM 558 O O . ILE A 1 67 ? 9.401 5.649 -17.282 1.00 89.50 67 ILE A O 1
ATOM 562 N N . ASP A 1 68 ? 8.908 3.669 -18.227 1.00 84.38 68 ASP A N 1
ATOM 563 C CA . ASP A 1 68 ? 7.937 4.151 -19.203 1.00 84.38 68 ASP A CA 1
ATOM 564 C C . ASP A 1 68 ? 6.750 3.177 -19.332 1.00 84.38 68 ASP A C 1
ATOM 566 O O . ASP A 1 68 ? 6.686 2.368 -20.263 1.00 84.38 68 ASP A O 1
ATOM 570 N N . PRO A 1 69 ? 5.778 3.251 -18.403 1.00 79.56 69 PRO A N 1
ATOM 571 C CA . PRO A 1 69 ? 4.610 2.369 -18.408 1.00 79.56 69 PRO A CA 1
ATOM 572 C C . PRO A 1 69 ? 3.732 2.493 -19.663 1.00 79.56 69 PRO A C 1
ATOM 574 O O . PRO A 1 69 ? 2.983 1.573 -19.975 1.00 79.56 69 PRO A O 1
ATOM 577 N N . GLU A 1 70 ? 3.823 3.611 -20.391 1.00 78.06 70 GLU A N 1
ATOM 578 C CA . GLU A 1 70 ? 3.109 3.829 -21.657 1.00 78.06 70 GLU A CA 1
ATOM 579 C C . GLU A 1 70 ? 3.724 3.058 -22.839 1.00 78.06 70 GLU A C 1
ATOM 581 O O . GLU A 1 70 ? 3.127 3.000 -23.911 1.00 78.06 70 GLU A O 1
ATOM 586 N N . GLY A 1 71 ? 4.899 2.443 -22.659 1.00 77.38 71 GLY A N 1
ATOM 587 C CA . GLY A 1 71 ? 5.499 1.545 -23.644 1.00 77.38 71 GLY A CA 1
ATOM 588 C C . GLY A 1 71 ? 6.123 2.233 -24.863 1.00 77.38 71 GLY A C 1
ATOM 589 O O . GLY A 1 71 ? 6.378 1.565 -25.864 1.00 77.38 71 GLY A O 1
ATOM 590 N N . ARG A 1 72 ? 6.430 3.533 -24.798 1.00 78.94 72 ARG A N 1
ATOM 591 C CA . ARG A 1 72 ? 7.051 4.294 -25.899 1.00 78.94 72 ARG A CA 1
ATOM 592 C C . ARG A 1 72 ? 8.457 3.796 -26.229 1.00 78.94 72 ARG A C 1
ATOM 594 O O . ARG A 1 72 ? 8.849 3.854 -27.386 1.00 78.94 72 ARG A O 1
ATOM 601 N N . PHE A 1 73 ? 9.199 3.264 -25.256 1.00 76.25 73 PHE A N 1
ATOM 602 C CA . PHE A 1 73 ? 10.498 2.621 -25.520 1.00 76.25 73 PHE A CA 1
ATOM 603 C C . PHE A 1 73 ? 10.403 1.241 -26.190 1.00 76.25 73 PHE A C 1
ATOM 605 O O . PHE A 1 73 ? 11.377 0.783 -26.785 1.00 76.25 73 PHE A O 1
ATOM 612 N N . LEU A 1 74 ? 9.263 0.556 -26.061 1.00 70.75 74 LEU A N 1
ATOM 613 C CA . LEU A 1 74 ? 9.051 -0.792 -26.604 1.00 70.75 74 LEU A CA 1
ATOM 614 C C . LEU A 1 74 ? 8.317 -0.783 -27.951 1.00 70.75 74 LEU A C 1
ATOM 616 O O . LEU A 1 74 ? 8.310 -1.795 -28.646 1.00 70.75 74 LEU A O 1
ATOM 620 N N . SER A 1 75 ? 7.710 0.344 -28.323 1.00 61.69 75 SER A N 1
ATOM 621 C CA . SER A 1 75 ? 7.075 0.540 -29.623 1.00 61.69 75 SER A CA 1
ATOM 622 C C . SER A 1 75 ? 8.139 0.861 -30.672 1.00 61.69 75 SER A C 1
ATOM 624 O O . SER A 1 75 ? 8.568 2.006 -30.788 1.00 61.69 75 SER A O 1
ATOM 626 N N . SER A 1 76 ? 8.592 -0.136 -31.434 1.00 55.19 76 SER A N 1
ATOM 627 C CA . SER A 1 76 ? 9.401 0.124 -32.626 1.00 55.19 76 SER A CA 1
ATOM 628 C C . SER A 1 76 ? 8.492 0.315 -33.842 1.00 55.19 76 SER A C 1
ATOM 630 O O . SER A 1 76 ? 7.961 -0.661 -34.370 1.00 55.19 76 SER A O 1
ATOM 632 N N . ASP A 1 77 ? 8.389 1.547 -34.342 1.00 46.38 77 ASP A N 1
ATOM 633 C CA . ASP A 1 77 ? 7.989 1.839 -35.731 1.00 46.38 77 ASP A CA 1
ATOM 634 C C . ASP A 1 77 ? 9.137 1.486 -36.708 1.00 46.38 77 ASP A C 1
ATOM 636 O O . ASP A 1 77 ? 9.481 2.254 -37.604 1.00 46.38 77 ASP A O 1
ATOM 640 N N . SER A 1 78 ? 9.805 0.341 -36.525 1.00 47.22 78 SER A N 1
ATOM 641 C CA . SER A 1 78 ? 10.740 -0.167 -37.527 1.00 47.22 78 SER A CA 1
ATOM 642 C C . SER A 1 78 ? 9.970 -1.049 -38.498 1.00 47.22 78 SER A C 1
ATOM 644 O O . SER A 1 78 ? 9.778 -2.251 -38.298 1.00 47.22 78 SER A O 1
ATOM 646 N N . ASP A 1 79 ? 9.505 -0.393 -39.557 1.00 39.25 79 ASP A N 1
ATOM 647 C CA . ASP A 1 79 ? 9.045 -1.023 -40.781 1.00 39.25 79 ASP A CA 1
ATOM 648 C C . ASP A 1 79 ? 9.979 -2.165 -41.194 1.00 39.25 79 ASP A C 1
ATOM 650 O O . ASP A 1 79 ? 11.205 -2.058 -41.142 1.00 39.25 79 ASP A O 1
ATOM 654 N N . TRP A 1 80 ? 9.346 -3.266 -41.601 1.00 42.22 80 TRP A N 1
ATOM 655 C CA . TRP A 1 80 ? 9.843 -4.284 -42.516 1.00 42.22 80 TRP A CA 1
ATOM 656 C C . TRP A 1 80 ? 11.288 -4.072 -42.994 1.00 42.22 80 TRP A C 1
ATOM 658 O O . TRP A 1 80 ? 11.523 -3.348 -43.958 1.00 42.22 80 TRP A O 1
ATOM 668 N N . ASN A 1 81 ? 12.238 -4.780 -42.373 1.00 40.78 81 ASN A N 1
ATOM 669 C CA . ASN A 1 81 ? 13.077 -5.804 -43.011 1.00 40.78 81 ASN A CA 1
ATOM 670 C C . ASN A 1 81 ? 14.459 -5.934 -42.317 1.00 40.78 81 ASN A C 1
ATOM 672 O O . ASN A 1 81 ? 15.264 -5.012 -42.306 1.00 40.78 81 ASN A O 1
ATOM 676 N N . HIS A 1 82 ? 14.734 -7.156 -41.849 1.00 41.81 82 HIS A N 1
ATOM 677 C CA . HIS A 1 82 ? 16.034 -7.764 -41.521 1.00 41.81 82 HIS A CA 1
ATOM 678 C C . HIS A 1 82 ? 16.757 -7.471 -40.186 1.00 41.81 82 HIS A C 1
ATOM 680 O O . HIS A 1 82 ? 17.365 -6.435 -39.949 1.00 41.81 82 HIS A O 1
ATOM 686 N N . THR A 1 83 ? 16.890 -8.581 -39.449 1.00 47.44 83 THR A N 1
ATOM 687 C CA . THR A 1 83 ? 17.803 -8.888 -38.334 1.00 47.44 83 THR A CA 1
ATOM 688 C C . THR A 1 83 ? 17.249 -8.562 -36.955 1.00 47.44 83 THR A C 1
ATOM 690 O O . THR A 1 83 ? 17.111 -7.417 -36.551 1.00 47.44 83 THR A O 1
ATOM 693 N N . TYR A 1 84 ? 16.936 -9.638 -36.237 1.00 53.47 84 TYR A N 1
ATOM 694 C CA . TYR A 1 84 ? 16.485 -9.711 -34.853 1.00 53.47 84 TYR A CA 1
ATOM 695 C C . TYR A 1 84 ? 17.529 -9.064 -33.925 1.00 53.47 84 TYR A C 1
ATOM 697 O O . TYR A 1 84 ? 18.344 -9.752 -33.311 1.00 53.47 84 TYR A O 1
ATOM 705 N N . THR A 1 85 ? 17.571 -7.734 -33.873 1.00 55.28 85 THR A N 1
ATOM 706 C CA . THR A 1 85 ? 18.342 -7.015 -32.864 1.00 55.28 85 THR A CA 1
ATOM 707 C C . THR A 1 85 ? 17.371 -6.365 -31.888 1.00 55.28 85 THR A C 1
ATOM 709 O O . THR A 1 85 ? 16.685 -5.422 -32.277 1.00 55.28 85 THR A O 1
ATOM 712 N N . PRO A 1 86 ? 17.253 -6.878 -30.655 1.00 60.12 86 PRO A N 1
ATOM 713 C CA . PRO A 1 86 ? 16.020 -6.708 -29.886 1.00 60.12 86 PRO A CA 1
ATOM 714 C C . PRO A 1 86 ? 15.817 -5.352 -29.199 1.00 60.12 86 PRO A C 1
ATOM 716 O O . PRO A 1 86 ? 14.763 -5.116 -28.614 1.00 60.12 86 PRO A O 1
ATOM 719 N N . VAL A 1 87 ? 16.821 -4.471 -29.214 1.00 72.19 87 VAL A N 1
ATOM 720 C CA . VAL A 1 87 ? 16.750 -3.159 -28.562 1.00 72.19 87 VAL A CA 1
ATOM 721 C C . VAL A 1 87 ? 17.437 -2.116 -29.437 1.00 72.19 87 VAL A C 1
ATOM 723 O O . VAL A 1 87 ? 18.567 -2.319 -29.889 1.00 72.19 87 VAL A O 1
ATOM 726 N N . ASP A 1 88 ? 16.740 -1.008 -29.667 1.00 81.81 88 ASP A N 1
ATOM 727 C CA . ASP A 1 88 ? 17.226 0.146 -30.417 1.00 81.81 88 ASP A CA 1
ATOM 728 C C . ASP A 1 88 ? 18.209 1.003 -29.590 1.00 81.81 88 ASP A C 1
ATOM 730 O O . ASP A 1 88 ? 18.020 1.216 -28.387 1.00 81.81 88 ASP A O 1
ATOM 734 N N . ARG A 1 89 ? 19.269 1.503 -30.244 1.00 86.12 89 ARG A N 1
ATOM 735 C CA . ARG A 1 89 ? 20.319 2.308 -29.599 1.00 86.12 89 ARG A CA 1
ATOM 736 C C . ARG A 1 89 ? 19.778 3.634 -29.073 1.00 86.12 89 ARG A C 1
ATOM 738 O O . ARG A 1 89 ? 20.102 4.014 -27.950 1.00 86.12 89 ARG A O 1
ATOM 745 N N . HIS A 1 90 ? 18.951 4.322 -29.854 1.00 85.31 90 HIS A N 1
ATOM 746 C CA . HIS A 1 90 ? 18.391 5.610 -29.462 1.00 85.31 90 HIS A CA 1
ATOM 747 C C . HIS A 1 90 ? 17.483 5.468 -28.230 1.00 85.31 90 HIS A C 1
ATOM 749 O O . HIS A 1 90 ? 17.549 6.280 -27.305 1.00 85.31 90 HIS A O 1
ATOM 755 N N . ASN A 1 91 ? 16.703 4.388 -28.151 1.00 87.50 91 ASN A N 1
ATOM 756 C CA . ASN A 1 91 ? 15.908 4.074 -26.962 1.00 87.50 91 ASN A CA 1
ATOM 757 C C . ASN A 1 91 ? 16.772 3.770 -25.727 1.00 87.50 91 ASN A C 1
ATOM 759 O O . ASN A 1 91 ? 16.421 4.204 -24.629 1.00 87.50 91 ASN A O 1
ATOM 763 N N . LEU A 1 92 ? 17.914 3.091 -25.883 1.00 90.69 92 LEU A N 1
ATOM 764 C CA . LEU A 1 92 ? 18.873 2.886 -24.788 1.00 90.69 92 LEU A CA 1
ATOM 765 C C . LEU A 1 92 ? 19.465 4.210 -24.288 1.00 90.69 92 LEU A C 1
ATOM 767 O O . LEU A 1 92 ? 19.460 4.452 -23.083 1.00 90.69 92 LEU A O 1
ATOM 771 N N . GLU A 1 93 ? 19.922 5.081 -25.191 1.00 90.75 93 GLU A N 1
ATOM 772 C CA . GLU A 1 93 ? 20.478 6.400 -24.845 1.00 90.75 93 GLU A CA 1
ATOM 773 C C . GLU A 1 93 ? 19.453 7.255 -24.089 1.00 90.75 93 GLU A C 1
ATOM 775 O O . GLU A 1 93 ? 19.742 7.797 -23.019 1.00 90.75 93 GLU A O 1
ATOM 780 N N . ARG A 1 94 ? 18.213 7.305 -24.589 1.00 90.88 94 ARG A N 1
ATOM 781 C CA . ARG A 1 94 ? 17.114 8.008 -23.919 1.00 90.88 94 ARG A CA 1
ATOM 782 C C . ARG A 1 94 ? 16.785 7.417 -22.552 1.00 90.88 94 ARG A C 1
ATOM 784 O O . ARG A 1 94 ? 16.501 8.172 -21.626 1.00 90.88 94 ARG A O 1
ATOM 791 N N . ALA A 1 95 ? 16.807 6.095 -22.410 1.00 91.44 95 ALA A N 1
ATOM 792 C CA . ALA A 1 95 ? 16.549 5.441 -21.134 1.00 91.44 95 ALA A CA 1
ATOM 793 C C . ALA A 1 95 ? 17.653 5.718 -20.100 1.00 91.44 95 ALA A C 1
ATOM 795 O O . ALA A 1 95 ? 17.332 5.912 -18.927 1.00 91.44 95 ALA A O 1
ATOM 796 N N . VAL A 1 96 ? 18.929 5.771 -20.513 1.00 93.00 96 VAL A N 1
ATOM 797 C CA . VAL A 1 96 ? 20.047 6.168 -19.634 1.00 93.00 96 VAL A CA 1
ATOM 798 C C . VAL A 1 96 ? 19.823 7.585 -19.118 1.00 93.00 96 VAL A C 1
ATOM 800 O O . VAL A 1 96 ? 19.751 7.769 -17.902 1.00 93.00 96 VAL A O 1
ATOM 803 N N . ALA A 1 97 ? 19.617 8.546 -20.026 1.00 90.94 97 ALA A N 1
ATOM 804 C CA . ALA A 1 97 ? 19.377 9.943 -19.666 1.00 90.94 97 ALA A CA 1
ATOM 805 C C . ALA A 1 97 ? 18.162 10.088 -18.734 1.00 90.94 97 ALA A C 1
ATOM 807 O O . ALA A 1 97 ? 18.227 10.761 -17.710 1.00 90.94 97 ALA A O 1
ATOM 808 N N . LEU A 1 98 ? 17.067 9.373 -19.023 1.00 90.81 98 LEU A N 1
ATOM 809 C CA . LEU A 1 98 ? 15.873 9.386 -18.180 1.00 90.81 98 LEU A CA 1
ATOM 810 C C . LEU A 1 98 ? 16.163 8.893 -16.753 1.00 90.81 98 LEU A C 1
ATOM 812 O O . LEU A 1 98 ? 15.681 9.483 -15.788 1.00 90.81 98 LEU A O 1
ATOM 816 N N . VAL A 1 99 ? 16.922 7.805 -16.595 1.00 91.06 99 VAL A N 1
ATOM 817 C CA . VAL A 1 99 ? 17.255 7.256 -15.269 1.00 91.06 99 VAL A CA 1
ATOM 818 C C . VAL A 1 99 ? 18.196 8.184 -14.492 1.00 91.06 99 VAL A C 1
ATOM 820 O O . VAL A 1 99 ? 18.067 8.264 -13.267 1.00 91.06 99 VAL A O 1
ATOM 823 N N . GLU A 1 100 ? 19.112 8.875 -15.176 1.00 88.62 100 GLU A N 1
ATOM 824 C CA . GLU A 1 100 ? 20.008 9.878 -14.583 1.00 88.62 100 GLU A CA 1
ATOM 825 C C . GLU A 1 100 ? 19.230 11.107 -14.088 1.00 88.62 100 GLU A C 1
ATOM 827 O O . GLU A 1 100 ? 19.301 11.452 -12.903 1.00 88.62 100 GLU A O 1
ATOM 832 N N . ASP A 1 101 ? 18.408 11.701 -14.953 1.00 88.50 101 ASP A N 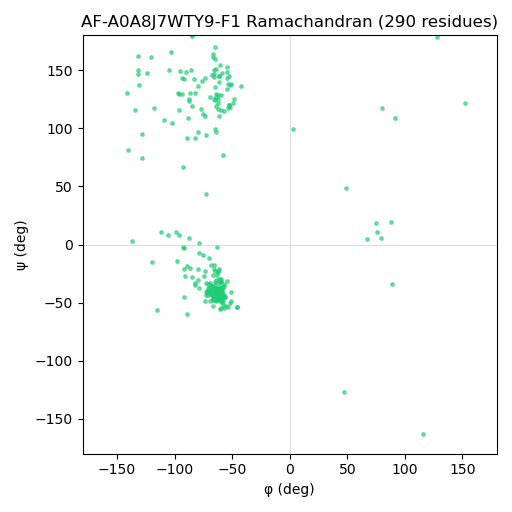1
ATOM 833 C CA . ASP A 1 101 ? 17.711 12.960 -14.675 1.00 88.50 101 ASP A CA 1
ATOM 834 C C . ASP A 1 101 ? 16.543 12.796 -13.700 1.00 88.50 101 ASP A C 1
ATOM 836 O O . ASP A 1 101 ? 16.209 13.717 -12.951 1.00 88.50 101 ASP A O 1
ATOM 840 N N . GLN A 1 102 ? 15.930 11.609 -13.629 1.00 81.50 102 GLN A N 1
ATOM 841 C CA . GLN A 1 102 ? 14.821 11.348 -12.707 1.00 81.50 102 GLN A CA 1
ATOM 842 C C . GLN A 1 102 ? 15.163 11.670 -11.247 1.00 81.50 102 GLN A C 1
ATOM 844 O O . GLN A 1 102 ? 14.266 12.019 -10.476 1.00 81.50 102 GLN A O 1
ATOM 849 N N . GLN A 1 103 ? 16.427 11.522 -10.830 1.00 72.25 103 GLN A N 1
ATOM 850 C CA . GLN A 1 103 ? 16.829 11.891 -9.474 1.00 72.25 103 GLN A CA 1
ATOM 851 C C . GLN A 1 103 ? 16.852 13.409 -9.290 1.00 72.25 103 GLN A C 1
ATOM 853 O O . GLN A 1 103 ? 16.400 13.896 -8.253 1.00 72.25 103 GLN A O 1
ATOM 858 N N . GLU A 1 104 ? 17.334 14.148 -10.287 1.00 80.75 104 GLU A N 1
ATOM 859 C CA . GLU A 1 104 ? 17.292 15.605 -10.273 1.00 80.75 104 GLU A CA 1
ATOM 860 C C . GLU A 1 104 ? 15.846 16.102 -10.261 1.00 80.75 104 GLU A C 1
ATOM 862 O O . GLU A 1 104 ? 15.494 16.913 -9.408 1.00 80.75 104 GLU A O 1
ATOM 867 N N . TRP A 1 105 ? 14.974 15.557 -11.109 1.00 84.06 105 TRP A N 1
ATOM 868 C CA . TRP A 1 105 ? 13.552 15.906 -11.121 1.00 84.06 105 TRP A CA 1
ATOM 869 C C . TRP A 1 105 ? 12.871 15.581 -9.799 1.00 84.06 105 TRP A C 1
ATOM 871 O O . TRP A 1 105 ? 12.141 16.409 -9.270 1.00 84.06 105 TRP A O 1
ATOM 881 N N . ALA A 1 106 ? 13.140 14.415 -9.212 1.00 71.00 106 ALA A N 1
ATOM 882 C CA . ALA A 1 106 ? 12.566 14.051 -7.921 1.00 71.00 106 ALA A CA 1
ATOM 883 C C . ALA A 1 106 ? 12.986 14.999 -6.787 1.00 71.00 106 ALA A C 1
ATOM 885 O O . ALA A 1 106 ? 12.295 15.055 -5.779 1.00 71.00 106 ALA A O 1
ATOM 886 N N . VAL A 1 107 ? 14.103 15.719 -6.923 1.00 76.44 107 VAL A N 1
ATOM 887 C CA . VAL A 1 107 ? 14.549 16.731 -5.952 1.00 76.44 107 VAL A CA 1
ATOM 888 C C . VAL A 1 107 ? 14.020 18.119 -6.313 1.00 76.44 107 VAL A C 1
ATOM 890 O O . VAL A 1 107 ? 13.548 18.841 -5.443 1.00 76.44 107 VAL A O 1
ATOM 893 N N . ARG A 1 108 ? 14.113 18.509 -7.586 1.00 81.25 108 ARG A N 1
ATOM 894 C CA . ARG A 1 108 ? 13.828 19.867 -8.076 1.00 81.25 108 ARG A CA 1
ATOM 895 C C . ARG A 1 108 ? 12.353 20.109 -8.376 1.00 81.25 108 ARG A C 1
ATOM 897 O O . ARG A 1 108 ? 11.908 21.247 -8.313 1.00 81.25 108 ARG A O 1
ATOM 904 N N . LEU A 1 109 ? 11.631 19.052 -8.732 1.00 81.25 109 LEU A N 1
ATOM 905 C CA . LEU A 1 109 ? 10.203 19.042 -9.054 1.00 81.25 109 LEU A CA 1
ATOM 906 C C . LEU A 1 109 ? 9.390 18.289 -7.994 1.00 81.25 109 LEU A C 1
ATOM 908 O O . LEU A 1 109 ? 8.216 17.993 -8.223 1.00 81.25 109 LEU A O 1
ATOM 912 N N . ALA A 1 110 ? 9.998 17.949 -6.849 1.00 69.12 110 ALA A N 1
ATOM 913 C CA . ALA A 1 110 ? 9.231 17.475 -5.708 1.00 69.12 110 ALA A CA 1
ATOM 914 C C . ALA A 1 110 ? 8.141 18.505 -5.383 1.00 69.12 110 ALA A C 1
ATOM 916 O O . ALA A 1 110 ? 8.423 19.705 -5.386 1.00 69.12 110 ALA A O 1
ATOM 917 N N . PRO A 1 111 ? 6.913 18.065 -5.070 1.00 68.00 111 PRO A N 1
ATOM 918 C CA . PRO A 1 111 ? 5.961 18.942 -4.416 1.00 68.00 111 PRO A CA 1
ATOM 919 C C . PRO A 1 111 ? 6.611 19.540 -3.165 1.00 68.00 111 PRO A C 1
ATOM 921 O O . PRO A 1 111 ? 7.328 18.838 -2.451 1.00 68.00 111 PRO A O 1
ATOM 924 N N . ASP A 1 112 ? 6.292 20.790 -2.834 1.00 73.19 112 ASP A N 1
ATOM 925 C CA . ASP A 1 112 ? 6.728 21.406 -1.569 1.00 73.19 112 ASP A CA 1
ATOM 926 C C . ASP A 1 112 ? 6.155 20.687 -0.322 1.00 73.19 112 ASP A C 1
ATOM 928 O O . ASP A 1 112 ? 6.438 21.060 0.818 1.00 73.19 112 ASP A O 1
ATOM 932 N N . SER A 1 113 ? 5.323 19.657 -0.515 1.00 73.69 113 SER A N 1
ATOM 933 C CA . SER A 1 113 ? 4.680 18.860 0.523 1.00 73.69 113 SER A CA 1
ATOM 934 C C . SER A 1 113 ? 5.315 17.468 0.692 1.00 73.69 113 SER A C 1
ATOM 936 O O . SER A 1 113 ? 5.817 16.871 -0.263 1.00 73.69 113 SER A O 1
ATOM 938 N N . PRO A 1 114 ? 5.274 16.898 1.913 1.00 77.88 114 PRO A N 1
ATOM 939 C CA . PRO A 1 114 ? 5.729 15.532 2.150 1.00 77.88 114 PRO A CA 1
ATOM 940 C C . PRO A 1 114 ? 4.871 14.507 1.393 1.00 77.88 114 PRO A C 1
ATOM 942 O O . PRO A 1 114 ? 3.671 14.701 1.195 1.00 77.88 114 PRO A O 1
ATOM 945 N N . SER A 1 115 ? 5.482 13.377 1.026 1.00 80.81 115 SER A N 1
ATOM 946 C CA . SER A 1 115 ? 4.780 12.240 0.422 1.00 80.81 115 SER A CA 1
ATOM 947 C C . SER A 1 115 ? 4.316 11.238 1.479 1.00 80.81 115 SER A C 1
ATOM 949 O O . SER A 1 115 ? 5.013 10.968 2.458 1.00 80.81 115 SER A O 1
ATOM 951 N N . LEU A 1 116 ? 3.131 10.666 1.263 1.00 82.19 116 LEU A N 1
ATOM 952 C CA . LEU A 1 116 ? 2.613 9.544 2.039 1.00 82.19 116 LEU A CA 1
ATOM 953 C C . LEU A 1 116 ? 2.782 8.271 1.210 1.00 82.19 116 LEU A C 1
ATOM 955 O O . LEU A 1 116 ? 2.050 8.055 0.246 1.00 82.19 116 LEU A O 1
ATOM 959 N N . VAL A 1 117 ? 3.772 7.451 1.559 1.00 86.56 117 VAL A N 1
ATOM 960 C CA . VAL A 1 117 ? 4.078 6.224 0.815 1.00 86.56 117 VAL A CA 1
ATOM 961 C C . VAL A 1 117 ? 3.236 5.076 1.367 1.00 86.56 117 VAL A C 1
ATOM 963 O O . VAL A 1 117 ? 3.279 4.785 2.561 1.00 86.56 117 VAL A O 1
ATOM 966 N N . ALA A 1 118 ? 2.454 4.427 0.503 1.00 87.38 118 ALA A N 1
ATOM 967 C CA . ALA A 1 118 ? 1.464 3.436 0.926 1.00 87.38 118 ALA A CA 1
ATOM 968 C C . ALA A 1 118 ? 2.075 2.173 1.568 1.00 87.38 118 ALA A C 1
ATOM 970 O O . ALA A 1 118 ? 1.419 1.517 2.374 1.00 87.38 118 ALA A O 1
ATOM 971 N N . ASP A 1 119 ? 3.342 1.863 1.271 1.00 89.25 119 ASP A N 1
ATOM 972 C CA . ASP A 1 119 ? 4.077 0.748 1.881 1.00 89.25 119 ASP A CA 1
ATOM 973 C C . ASP A 1 119 ? 4.437 0.969 3.360 1.00 89.25 119 ASP A C 1
ATOM 975 O O . ASP A 1 119 ? 4.804 0.014 4.045 1.00 89.25 119 ASP A O 1
ATOM 979 N N . GLN A 1 120 ? 4.281 2.197 3.864 1.00 93.38 120 GLN A N 1
ATOM 980 C CA . GLN A 1 120 ? 4.449 2.546 5.276 1.00 93.38 120 GLN A CA 1
ATOM 981 C C . GLN A 1 120 ? 3.144 2.462 6.077 1.00 93.38 120 GLN A C 1
ATOM 983 O O . GLN A 1 120 ? 3.159 2.675 7.291 1.00 93.38 120 GLN A O 1
ATOM 988 N N . PHE A 1 121 ? 2.008 2.159 5.440 1.00 97.62 121 PHE A N 1
ATOM 989 C CA . PHE A 1 121 ? 0.785 1.870 6.182 1.00 97.62 121 PHE A CA 1
ATOM 990 C C . PHE A 1 121 ? 0.926 0.591 7.011 1.00 97.62 121 PHE A C 1
ATOM 992 O O . PHE A 1 121 ? 1.752 -0.282 6.742 1.00 97.62 121 PHE A O 1
ATOM 999 N N . HIS A 1 122 ? 0.073 0.468 8.026 1.00 98.38 122 HIS A N 1
ATOM 1000 C CA . HIS A 1 122 ? 0.031 -0.689 8.903 1.00 98.38 122 HIS A CA 1
ATOM 1001 C C . HIS A 1 122 ? -0.061 -1.986 8.090 1.00 98.38 122 HIS A C 1
ATOM 1003 O O . HIS A 1 122 ? -0.842 -2.088 7.142 1.00 98.38 122 HIS A O 1
ATOM 1009 N N . HIS A 1 123 ? 0.702 -3.006 8.481 1.00 97.56 123 HIS A N 1
ATOM 1010 C CA . HIS A 1 123 ? 0.833 -4.237 7.701 1.00 97.56 123 HIS A CA 1
ATOM 1011 C C . HIS A 1 123 ? -0.500 -4.978 7.489 1.00 97.56 123 HIS A C 1
ATOM 1013 O O . HIS A 1 123 ? -0.699 -5.555 6.420 1.00 97.56 123 HIS A O 1
ATOM 1019 N N . TRP A 1 124 ? -1.443 -4.907 8.441 1.00 98.19 124 TRP A N 1
ATOM 1020 C CA . TRP A 1 124 ? -2.817 -5.421 8.264 1.00 98.19 124 TRP A CA 1
ATOM 1021 C C . TRP A 1 124 ? -3.564 -4.746 7.108 1.00 98.19 124 TRP A C 1
ATOM 1023 O O . TRP A 1 124 ? -4.418 -5.365 6.486 1.00 98.19 124 TRP A O 1
ATOM 1033 N N . VAL A 1 125 ? -3.250 -3.487 6.818 1.00 98.56 125 VAL A N 1
ATOM 1034 C CA . VAL A 1 125 ? -3.920 -2.673 5.800 1.00 98.56 125 VAL A CA 1
ATOM 1035 C C . VAL A 1 125 ? -3.226 -2.855 4.459 1.00 98.56 125 VAL A C 1
ATOM 1037 O O . VAL A 1 125 ? -3.847 -3.331 3.509 1.00 98.56 125 VAL A O 1
ATOM 1040 N N . TRP A 1 126 ? -1.933 -2.523 4.377 1.00 98.12 126 TRP A N 1
ATOM 1041 C CA . TRP A 1 126 ? -1.240 -2.506 3.089 1.00 98.12 126 TRP A CA 1
ATOM 1042 C C . TRP A 1 126 ? -1.133 -3.891 2.458 1.00 98.12 126 TRP A C 1
ATOM 1044 O O . TRP A 1 126 ? -1.410 -4.028 1.272 1.00 98.12 126 TRP A O 1
ATOM 1054 N N . SER A 1 127 ? -0.828 -4.933 3.240 1.00 97.44 127 SER A N 1
ATOM 1055 C CA . SER A 1 127 ? -0.652 -6.287 2.688 1.00 97.44 127 SER A CA 1
ATOM 1056 C C . SER A 1 127 ? -1.926 -6.822 2.024 1.00 97.44 127 SER A C 1
ATOM 1058 O O . SER A 1 127 ? -1.843 -7.568 1.054 1.00 97.44 127 SER A O 1
ATOM 1060 N N . ALA A 1 128 ? -3.104 -6.431 2.523 1.00 97.75 128 ALA A N 1
ATOM 1061 C CA . ALA A 1 128 ? -4.388 -6.815 1.940 1.00 97.75 128 ALA A CA 1
ATOM 1062 C C . ALA A 1 128 ? -4.788 -5.923 0.751 1.00 97.75 128 ALA A C 1
ATOM 1064 O O . ALA A 1 128 ? -5.398 -6.400 -0.204 1.00 97.75 128 ALA A O 1
ATOM 1065 N N . ALA A 1 129 ? -4.445 -4.633 0.798 1.00 98.00 129 ALA A N 1
ATOM 1066 C CA . ALA A 1 129 ? -4.799 -3.660 -0.233 1.00 98.00 129 ALA A CA 1
ATOM 1067 C C . ALA A 1 129 ? -3.908 -3.744 -1.483 1.00 98.00 129 ALA A C 1
ATOM 1069 O O . ALA A 1 129 ? -4.400 -3.568 -2.598 1.00 98.00 129 ALA A O 1
ATOM 1070 N N . GLN A 1 130 ? -2.610 -4.002 -1.299 1.00 97.44 130 GLN A N 1
ATOM 1071 C CA . GLN A 1 130 ? -1.562 -3.873 -2.313 1.00 97.44 130 GLN A CA 1
ATOM 1072 C C . GLN A 1 130 ? -1.908 -4.475 -3.687 1.00 97.44 130 GLN A C 1
ATOM 1074 O O . GLN A 1 130 ? -1.805 -3.735 -4.667 1.00 97.44 130 GLN A O 1
ATOM 1079 N N . PRO A 1 131 ? -2.322 -5.754 -3.817 1.00 97.19 131 PRO A N 1
ATOM 1080 C CA . PRO A 1 131 ? -2.527 -6.352 -5.140 1.00 97.19 131 PRO A CA 1
ATOM 1081 C C . PRO A 1 131 ? -3.661 -5.675 -5.923 1.00 97.19 131 PRO A C 1
ATOM 1083 O O . PRO A 1 131 ? -3.557 -5.466 -7.133 1.00 97.19 131 PRO A O 1
ATOM 1086 N N . LEU A 1 132 ? -4.734 -5.285 -5.230 1.00 97.31 132 LEU A N 1
ATOM 1087 C CA . LEU A 1 132 ? -5.878 -4.593 -5.824 1.00 97.31 132 LEU A CA 1
ATOM 1088 C C . LEU A 1 132 ? -5.522 -3.147 -6.166 1.00 97.31 132 LEU A C 1
ATOM 1090 O O . LEU A 1 132 ? -5.869 -2.661 -7.240 1.00 97.31 132 LEU A O 1
ATOM 1094 N N . PHE A 1 133 ? -4.778 -2.488 -5.278 1.00 96.38 133 PHE A N 1
ATOM 1095 C CA . PHE A 1 133 ? -4.345 -1.110 -5.457 1.00 96.38 133 PHE A CA 1
ATOM 1096 C C . PHE A 1 133 ? -3.427 -0.963 -6.676 1.00 96.38 133 PHE A C 1
ATOM 1098 O O . PHE A 1 133 ? -3.664 -0.116 -7.528 1.00 96.38 133 PHE A O 1
ATOM 1105 N N . GLN A 1 134 ? -2.431 -1.843 -6.815 1.00 92.81 134 GLN A N 1
ATOM 1106 C CA . GLN A 1 134 ? -1.519 -1.862 -7.967 1.00 92.81 134 GLN A CA 1
ATOM 1107 C C . GLN A 1 134 ? -2.233 -2.161 -9.290 1.00 92.81 134 GLN A C 1
ATOM 1109 O O . GLN A 1 134 ? -1.774 -1.739 -10.346 1.00 92.81 134 GLN A O 1
ATOM 1114 N N . SER A 1 135 ? -3.367 -2.859 -9.226 1.00 93.62 135 SER A N 1
ATOM 1115 C CA . SER A 1 135 ? -4.207 -3.154 -10.386 1.00 93.62 135 SER A CA 1
ATOM 1116 C C . SER A 1 135 ? -5.232 -2.046 -10.678 1.00 93.62 135 SER A C 1
ATOM 1118 O O . SER A 1 135 ? -6.111 -2.248 -11.510 1.00 93.62 135 SER A O 1
ATOM 1120 N N . GLY A 1 136 ? -5.196 -0.913 -9.965 1.00 93.19 136 GLY A N 1
ATOM 1121 C CA . GLY A 1 136 ? -6.125 0.210 -10.134 1.00 93.19 136 GLY A CA 1
ATOM 1122 C C . GLY A 1 136 ? -7.529 -0.002 -9.550 1.00 93.19 136 GLY A C 1
ATOM 1123 O O . GLY A 1 136 ? -8.415 0.803 -9.814 1.00 93.19 136 GLY A O 1
ATOM 1124 N N . HIS A 1 137 ? -7.745 -1.065 -8.763 1.00 96.19 137 HIS A N 1
ATOM 1125 C CA . HIS A 1 137 ? -9.034 -1.401 -8.143 1.00 96.19 137 HIS A CA 1
ATOM 1126 C C . HIS A 1 137 ? -9.118 -0.801 -6.731 1.00 96.19 137 HIS A C 1
ATOM 1128 O O . HIS A 1 137 ? -9.092 -1.501 -5.713 1.00 96.19 137 HIS A O 1
ATOM 1134 N N . HIS A 1 138 ? -9.161 0.524 -6.658 1.00 96.94 138 HIS A N 1
ATOM 1135 C CA . HIS A 1 138 ? -8.975 1.294 -5.435 1.00 96.94 138 HIS A CA 1
ATOM 1136 C C . HIS A 1 138 ? -10.080 1.084 -4.389 1.00 96.94 138 HIS A C 1
ATOM 1138 O O . HIS A 1 138 ? -9.764 0.933 -3.206 1.00 96.94 138 HIS A O 1
ATOM 1144 N N . ARG A 1 139 ? -11.366 1.010 -4.773 1.00 97.06 139 ARG A N 1
ATOM 1145 C CA . ARG A 1 139 ? -12.436 0.689 -3.799 1.00 97.06 139 ARG A CA 1
ATOM 1146 C C . ARG A 1 139 ? -12.279 -0.710 -3.225 1.00 97.06 139 ARG A C 1
ATOM 1148 O O . ARG A 1 139 ? -12.390 -0.898 -2.014 1.00 97.06 139 ARG A O 1
ATOM 1155 N N . ALA A 1 140 ? -11.987 -1.681 -4.087 1.00 96.94 140 ALA A N 1
ATOM 1156 C CA . ALA A 1 140 ? -11.784 -3.060 -3.665 1.00 96.94 140 ALA A CA 1
ATOM 1157 C C . ALA A 1 140 ? -10.586 -3.170 -2.707 1.00 96.94 140 ALA A C 1
ATOM 1159 O O . ALA A 1 140 ? -10.666 -3.886 -1.713 1.00 96.94 140 ALA A O 1
ATOM 1160 N N . ALA A 1 141 ? -9.515 -2.407 -2.949 1.00 97.94 141 ALA A N 1
ATOM 1161 C CA . ALA A 1 141 ? -8.361 -2.336 -2.056 1.00 97.94 141 ALA A CA 1
ATOM 1162 C C . ALA A 1 141 ? -8.734 -1.825 -0.651 1.00 97.94 141 ALA A C 1
ATOM 1164 O O . ALA A 1 141 ? -8.319 -2.412 0.349 1.00 97.94 141 ALA A O 1
ATOM 1165 N N . VAL A 1 142 ? -9.560 -0.774 -0.558 1.00 98.19 142 VAL A N 1
ATOM 1166 C CA . VAL A 1 142 ? -10.065 -0.252 0.729 1.00 98.19 142 VAL A CA 1
ATOM 1167 C C . VAL A 1 142 ? -10.958 -1.275 1.432 1.00 98.19 142 VAL A C 1
ATOM 1169 O O . VAL A 1 142 ? -10.830 -1.478 2.640 1.00 98.19 142 VAL A O 1
ATOM 1172 N N . HIS A 1 143 ? -11.841 -1.953 0.694 1.00 97.62 143 HIS A N 1
ATOM 1173 C CA . HIS A 1 143 ? -12.698 -3.003 1.252 1.00 97.62 143 HIS A CA 1
ATOM 1174 C C . HIS A 1 143 ? -11.883 -4.181 1.799 1.00 97.62 143 HIS A C 1
ATOM 1176 O O . HIS A 1 143 ? -12.107 -4.612 2.930 1.00 97.62 143 HIS A O 1
ATOM 1182 N N . ALA A 1 144 ? -10.885 -4.647 1.043 1.00 98.06 144 ALA A N 1
ATOM 1183 C CA . ALA A 1 144 ? -9.977 -5.710 1.462 1.00 98.06 144 ALA A CA 1
ATOM 1184 C C . ALA A 1 144 ? -9.183 -5.330 2.720 1.00 98.06 144 ALA A C 1
ATOM 1186 O O . ALA A 1 144 ? -9.069 -6.136 3.645 1.00 98.06 144 ALA A O 1
ATOM 1187 N N . ALA A 1 145 ? -8.690 -4.090 2.794 1.00 98.38 145 ALA A N 1
ATOM 1188 C CA . ALA A 1 145 ? -8.014 -3.580 3.981 1.00 98.38 145 ALA A CA 1
ATOM 1189 C C . ALA A 1 145 ? -8.925 -3.571 5.215 1.00 98.38 145 ALA A C 1
ATOM 1191 O O . ALA A 1 145 ? -8.517 -4.038 6.278 1.00 98.38 145 ALA A O 1
ATOM 1192 N N . ALA A 1 146 ? -10.162 -3.088 5.081 1.00 98.31 146 ALA A N 1
ATOM 1193 C CA . ALA A 1 146 ? -11.122 -3.073 6.181 1.00 98.31 146 ALA A CA 1
ATOM 1194 C C . ALA A 1 146 ? -11.424 -4.493 6.690 1.00 98.31 146 ALA A C 1
ATOM 1196 O O . ALA A 1 146 ? -11.334 -4.746 7.889 1.00 98.31 146 ALA A O 1
ATOM 1197 N N . ASN A 1 147 ? -11.676 -5.446 5.784 1.00 97.94 147 ASN A N 1
ATOM 1198 C CA . ASN A 1 147 ? -11.897 -6.846 6.162 1.00 97.94 147 ASN A CA 1
ATOM 1199 C C . ASN A 1 147 ? -10.672 -7.441 6.871 1.00 97.94 147 ASN A C 1
ATOM 1201 O O . ASN A 1 147 ? -10.813 -8.169 7.851 1.00 97.94 147 ASN A O 1
ATOM 1205 N N . SER A 1 148 ? -9.464 -7.114 6.407 1.00 98.44 148 SER A N 1
ATOM 1206 C CA . SER A 1 148 ? -8.228 -7.548 7.059 1.00 98.44 148 SER A CA 1
ATOM 1207 C C . SER A 1 148 ? -8.113 -7.000 8.485 1.00 98.44 148 SER A C 1
ATOM 1209 O O . SER A 1 148 ? -7.768 -7.747 9.402 1.00 98.44 148 SER A O 1
ATOM 1211 N N . VAL A 1 149 ? -8.469 -5.732 8.721 1.00 98.50 149 VAL A N 1
ATOM 1212 C CA . VAL A 1 149 ? -8.515 -5.164 10.079 1.00 98.50 149 VAL A CA 1
ATOM 1213 C C . VAL A 1 149 ? -9.545 -5.896 10.946 1.00 98.50 149 VAL A C 1
ATOM 1215 O O . VAL A 1 149 ? -9.219 -6.241 12.084 1.00 98.50 149 VAL A O 1
ATOM 1218 N N . THR A 1 150 ? -10.740 -6.206 10.428 1.00 98.19 150 THR A N 1
ATOM 1219 C CA . THR A 1 150 ? -11.743 -7.032 11.131 1.00 98.19 150 THR A CA 1
ATOM 1220 C C . THR A 1 150 ? -11.161 -8.387 11.542 1.00 98.19 150 THR A C 1
ATOM 1222 O O . THR A 1 150 ? -11.199 -8.729 12.724 1.00 98.19 150 THR A O 1
ATOM 1225 N N . VAL A 1 151 ? -10.569 -9.134 10.605 1.00 98.19 151 VAL A N 1
ATOM 1226 C CA . VAL A 1 151 ? -10.027 -10.485 10.849 1.00 98.19 151 VAL A CA 1
ATOM 1227 C C . VAL A 1 151 ? -8.881 -10.468 11.861 1.00 98.19 151 VAL A C 1
ATOM 1229 O O . VAL A 1 151 ? -8.830 -11.302 12.763 1.00 98.19 151 VAL A O 1
ATOM 1232 N N . ASN A 1 152 ? -7.968 -9.503 11.764 1.00 98.44 152 ASN A N 1
ATOM 1233 C CA . ASN A 1 152 ? -6.871 -9.398 12.723 1.00 98.44 152 ASN A CA 1
ATOM 1234 C C . ASN A 1 152 ? -7.361 -8.975 14.117 1.00 98.44 152 ASN A C 1
ATOM 1236 O O . ASN A 1 152 ? -6.837 -9.436 15.131 1.00 98.44 152 ASN A O 1
ATOM 1240 N N . THR A 1 153 ? -8.413 -8.157 14.188 1.00 98.31 153 THR A N 1
ATOM 1241 C CA . THR A 1 153 ? -9.057 -7.798 15.460 1.00 98.31 153 THR A CA 1
ATOM 1242 C C . THR A 1 153 ? -9.728 -9.009 16.092 1.00 98.31 153 THR A C 1
ATOM 1244 O O . THR A 1 153 ? -9.509 -9.274 17.270 1.00 98.31 153 THR A O 1
ATOM 1247 N N . GLN A 1 154 ? -10.486 -9.772 15.302 1.00 98.06 154 GLN A N 1
ATOM 1248 C CA . GLN A 1 154 ? -11.081 -11.057 15.674 1.00 98.06 154 GLN A CA 1
ATOM 1249 C C . GLN A 1 154 ? -10.039 -12.020 16.246 1.00 98.06 154 GLN A C 1
ATOM 1251 O O . GLN A 1 154 ? -10.219 -12.533 17.350 1.00 98.06 154 GLN A O 1
ATOM 1256 N N . ALA A 1 155 ? -8.916 -12.192 15.543 1.00 97.81 155 ALA A N 1
ATOM 1257 C CA . ALA A 1 155 ? -7.801 -13.012 16.003 1.00 97.81 155 ALA A CA 1
ATOM 1258 C C . ALA A 1 155 ? -7.226 -12.499 17.334 1.00 97.81 155 ALA A C 1
ATOM 1260 O O . ALA A 1 155 ? -7.014 -13.285 18.254 1.00 97.81 155 ALA A O 1
ATOM 1261 N N . LYS A 1 156 ? -7.041 -11.178 17.476 1.00 97.25 156 LYS A N 1
ATOM 1262 C CA . LYS A 1 156 ? -6.528 -10.559 18.706 1.00 97.25 156 LYS A CA 1
ATOM 1263 C C . LYS A 1 156 ? -7.451 -10.778 19.907 1.00 97.25 156 LYS A C 1
ATOM 1265 O O . LYS A 1 156 ? -6.958 -10.989 21.008 1.00 97.25 156 LYS A O 1
ATOM 1270 N N . VAL A 1 157 ? -8.770 -10.718 19.718 1.00 96.94 157 VAL A N 1
ATOM 1271 C CA . VAL A 1 157 ? -9.753 -10.913 20.801 1.00 96.94 157 VAL A CA 1
ATOM 1272 C C . VAL A 1 157 ? -10.297 -12.342 20.891 1.00 96.94 157 VAL A C 1
ATOM 1274 O O . VAL A 1 157 ? -11.241 -12.581 21.640 1.00 96.94 157 VAL A O 1
ATOM 1277 N N . ASN A 1 158 ? -9.729 -13.272 20.121 1.00 96.00 158 ASN A N 1
ATOM 1278 C CA . ASN A 1 158 ? -10.150 -14.668 20.027 1.00 96.00 158 ASN A CA 1
ATOM 1279 C C . ASN A 1 158 ? -11.670 -14.844 19.806 1.00 96.00 158 ASN A C 1
ATOM 1281 O O . ASN A 1 158 ? -12.338 -15.606 20.506 1.00 96.00 158 ASN A O 1
ATOM 1285 N N . ARG A 1 159 ? -12.233 -14.107 18.839 1.00 95.00 159 ARG A N 1
ATOM 1286 C CA . ARG A 1 159 ? -13.649 -14.195 18.435 1.00 95.00 159 ARG A CA 1
ATOM 1287 C C . ARG A 1 159 ? -13.796 -14.306 16.930 1.00 95.00 159 ARG A C 1
ATOM 1289 O O . ARG A 1 159 ? -13.012 -13.725 16.198 1.00 95.00 159 ARG A O 1
ATOM 1296 N N . THR A 1 160 ? -14.849 -14.978 16.478 1.00 94.50 160 THR A N 1
ATOM 1297 C CA . THR A 1 160 ? -15.182 -15.138 15.048 1.00 94.50 160 THR A CA 1
ATOM 1298 C C . THR A 1 160 ? -16.673 -14.951 14.750 1.00 94.50 160 THR A C 1
ATOM 1300 O O . THR A 1 160 ? -17.101 -15.111 13.611 1.00 94.50 160 THR A O 1
ATOM 1303 N N . ASP A 1 161 ? -17.480 -14.618 15.760 1.00 94.44 161 ASP A N 1
ATOM 1304 C CA . ASP A 1 161 ? -18.944 -14.565 15.688 1.00 94.44 161 ASP A CA 1
ATOM 1305 C C . ASP A 1 161 ? -19.506 -13.199 15.260 1.00 94.44 161 ASP A C 1
ATOM 1307 O O . ASP A 1 161 ? -20.654 -13.115 14.832 1.00 94.44 161 ASP A O 1
ATOM 1311 N N . VAL A 1 162 ? -18.710 -12.132 15.367 1.00 95.38 162 VAL A N 1
ATOM 1312 C CA . VAL A 1 162 ? -19.106 -10.748 15.052 1.00 95.38 162 VAL A CA 1
ATOM 1313 C C . VAL A 1 162 ? -18.063 -10.078 14.171 1.00 95.38 162 VAL A C 1
ATOM 1315 O O . VAL A 1 162 ? -16.870 -10.347 14.309 1.00 95.38 162 VAL A O 1
ATOM 1318 N N . PHE A 1 163 ? -18.503 -9.192 13.281 1.00 94.75 163 PHE A N 1
ATOM 1319 C CA . PHE A 1 163 ? -17.676 -8.606 12.224 1.00 94.75 163 PHE A CA 1
ATOM 1320 C C . PHE A 1 163 ? -17.831 -7.086 12.175 1.00 94.75 163 PHE A C 1
ATOM 1322 O O . PHE A 1 163 ? -18.811 -6.538 12.682 1.00 94.75 163 PHE A O 1
ATOM 1329 N N . ASP A 1 164 ? -16.869 -6.431 11.526 1.00 92.50 164 ASP A N 1
ATOM 1330 C CA . ASP A 1 164 ? -16.908 -5.022 11.135 1.00 92.50 164 ASP A CA 1
ATOM 1331 C C . ASP A 1 164 ? -17.364 -4.095 12.277 1.00 92.50 164 ASP A C 1
ATOM 1333 O O . ASP A 1 164 ? -16.808 -4.134 13.376 1.00 92.50 164 ASP A O 1
ATOM 1337 N N . ASP A 1 165 ? -18.372 -3.259 12.028 1.00 92.06 165 ASP A N 1
ATOM 1338 C CA . ASP A 1 165 ? -18.845 -2.253 12.977 1.00 92.06 165 ASP A CA 1
ATOM 1339 C C . ASP A 1 165 ? -19.353 -2.872 14.291 1.00 92.06 165 ASP A C 1
ATOM 1341 O O . ASP A 1 165 ? -19.029 -2.381 15.370 1.00 92.06 165 ASP A O 1
ATOM 1345 N N . ASP A 1 166 ? -20.070 -4.001 14.237 1.00 95.25 166 ASP A N 1
ATOM 1346 C CA . ASP A 1 166 ? -20.553 -4.681 15.448 1.00 95.25 166 ASP A CA 1
ATOM 1347 C C . ASP A 1 166 ? -19.390 -5.228 16.292 1.00 95.25 166 ASP A C 1
ATOM 1349 O O . ASP A 1 166 ? -19.367 -5.059 17.514 1.00 95.25 166 ASP A O 1
ATOM 1353 N N . LEU A 1 167 ? -18.366 -5.804 15.649 1.00 96.94 167 LEU A N 1
ATOM 1354 C CA . LEU A 1 167 ? -17.139 -6.202 16.342 1.00 96.94 167 LEU A CA 1
ATOM 1355 C C . LEU A 1 167 ? -16.491 -4.998 17.029 1.00 96.94 167 LEU A C 1
ATOM 1357 O O . LEU A 1 167 ? -16.213 -5.069 18.228 1.00 96.94 167 LEU A O 1
ATOM 1361 N N . MET A 1 168 ? -16.271 -3.902 16.296 1.00 97.19 168 MET A N 1
ATOM 1362 C CA . MET A 1 168 ? -15.598 -2.706 16.814 1.00 97.19 168 MET A CA 1
ATOM 1363 C C . MET A 1 168 ? -16.367 -2.076 17.980 1.00 97.19 168 MET A C 1
ATOM 1365 O O . MET A 1 168 ? -15.777 -1.768 19.021 1.00 97.19 168 MET A O 1
ATOM 1369 N N . ASN A 1 169 ? -17.690 -1.968 17.858 1.00 96.25 169 ASN A N 1
ATOM 1370 C CA . ASN A 1 169 ? -18.566 -1.473 18.917 1.00 96.25 169 ASN A CA 1
ATOM 1371 C C . ASN A 1 169 ? -18.495 -2.356 20.172 1.00 96.25 169 ASN A C 1
ATOM 1373 O O . ASN A 1 169 ? -18.431 -1.851 21.296 1.00 96.25 169 ASN A O 1
ATOM 1377 N N . GLN A 1 170 ? -18.438 -3.679 20.015 1.00 96.88 170 GLN A N 1
ATOM 1378 C CA . GLN A 1 170 ? -18.349 -4.592 21.155 1.00 96.88 170 GLN A CA 1
ATOM 1379 C C . GLN A 1 170 ? -16.975 -4.575 21.832 1.00 96.88 170 GLN A C 1
ATOM 1381 O O . GLN A 1 170 ? -16.906 -4.557 23.064 1.00 96.88 170 GLN A O 1
ATOM 1386 N N . VAL A 1 171 ? -15.877 -4.582 21.070 1.00 97.62 171 VAL A N 1
ATOM 1387 C CA . VAL A 1 171 ? -14.526 -4.632 21.656 1.00 97.62 171 VAL A CA 1
ATOM 1388 C C . VAL A 1 171 ? -14.135 -3.303 22.300 1.00 97.62 171 VAL A C 1
ATOM 1390 O O . VAL A 1 171 ? -13.473 -3.313 23.337 1.00 97.62 171 VAL A O 1
ATOM 1393 N N . PHE A 1 172 ? -14.590 -2.165 21.766 1.00 97.12 172 PHE A N 1
ATOM 1394 C CA . PHE A 1 172 ? -14.286 -0.844 22.325 1.00 97.12 172 PHE A CA 1
ATOM 1395 C C . PHE A 1 172 ? -15.316 -0.316 23.327 1.00 97.12 172 PHE A C 1
ATOM 1397 O O . PHE A 1 172 ? -15.087 0.746 23.907 1.00 97.12 172 PHE A O 1
ATOM 1404 N N . SER A 1 173 ? -16.409 -1.044 23.587 1.00 95.19 173 SER A N 1
ATOM 1405 C CA . SER A 1 173 ? -17.411 -0.659 24.594 1.00 95.19 173 SER A CA 1
ATOM 1406 C C . SER A 1 173 ? -16.774 -0.335 25.942 1.00 95.19 173 SER A C 1
ATOM 1408 O O . SER A 1 173 ? -15.873 -1.043 26.397 1.00 95.19 173 SER A O 1
ATOM 1410 N N . SER A 1 174 ? -17.252 0.730 26.591 1.00 91.06 174 SER A N 1
ATOM 1411 C CA . SER A 1 174 ? -16.853 1.117 27.949 1.00 91.06 174 SER A CA 1
ATOM 1412 C C . SER A 1 174 ? -17.326 0.132 29.014 1.00 91.06 174 SER A C 1
ATOM 1414 O O . SER A 1 174 ? -16.773 0.126 30.112 1.00 91.06 174 SER A O 1
ATOM 1416 N N . ASP A 1 175 ? -18.303 -0.717 28.693 1.00 92.31 175 ASP A N 1
ATOM 1417 C CA . ASP A 1 175 ? -18.822 -1.727 29.609 1.00 92.31 175 ASP A CA 1
ATOM 1418 C C . ASP A 1 175 ? -17.731 -2.708 30.041 1.00 92.31 175 ASP A C 1
ATOM 1420 O O . ASP A 1 175 ? -16.784 -2.993 29.293 1.00 92.31 175 ASP A O 1
ATOM 1424 N N . ALA A 1 176 ? -17.922 -3.298 31.222 1.00 90.50 176 ALA A N 1
ATOM 1425 C CA . ALA A 1 176 ? -17.115 -4.419 31.683 1.00 90.50 176 ALA A CA 1
ATOM 1426 C C . ALA A 1 176 ? -17.112 -5.572 30.650 1.00 90.50 176 ALA A C 1
ATOM 1428 O O . ALA A 1 176 ? -18.098 -5.760 29.910 1.00 90.50 176 ALA A O 1
ATOM 1429 N N . PRO A 1 177 ? -16.009 -6.340 30.556 1.00 94.38 177 PRO A N 1
ATOM 1430 C CA . PRO A 1 177 ? -15.980 -7.553 29.748 1.00 94.38 177 PRO A CA 1
ATOM 1431 C C . PRO A 1 177 ? -17.061 -8.531 30.226 1.00 94.38 177 PRO A C 1
ATOM 1433 O O . PRO A 1 177 ? -17.420 -8.570 31.400 1.00 94.38 177 PRO A O 1
ATOM 1436 N N . LYS A 1 178 ? -17.610 -9.307 29.291 1.00 93.19 178 LYS A N 1
ATOM 1437 C CA . LYS A 1 178 ? -18.618 -10.347 29.568 1.00 93.19 178 LYS A CA 1
ATOM 1438 C 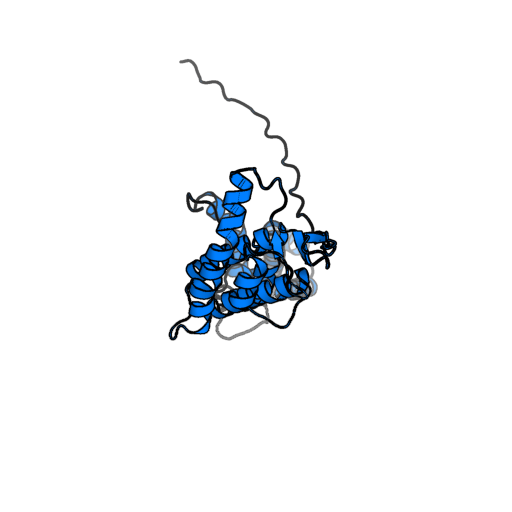C . LYS A 1 178 ? -18.062 -11.701 29.109 1.00 93.19 178 LYS A C 1
ATOM 1440 O O . LYS A 1 178 ? -17.146 -11.694 28.280 1.00 93.19 178 LYS A O 1
ATOM 1445 N N . PRO A 1 179 ? -18.601 -12.844 29.573 1.00 92.38 179 PRO A N 1
ATOM 1446 C CA . PRO A 1 179 ? -18.204 -14.158 29.065 1.00 92.38 179 PRO A CA 1
ATOM 1447 C C . PRO A 1 179 ? -18.192 -14.198 27.529 1.00 92.38 179 PRO A C 1
ATOM 1449 O O . PRO A 1 179 ? -19.176 -13.817 26.892 1.00 92.38 179 PRO A O 1
ATOM 1452 N N . GLY A 1 180 ? -17.056 -14.583 26.936 1.00 91.69 180 GLY A N 1
ATOM 1453 C CA . GLY A 1 180 ? -16.863 -14.636 25.478 1.00 91.69 180 GLY A CA 1
ATOM 1454 C C . GLY A 1 180 ? -16.864 -13.281 24.754 1.00 91.69 180 GLY A C 1
ATOM 1455 O O . GLY A 1 180 ? -16.803 -13.238 23.531 1.00 91.69 180 GLY A O 1
ATOM 1456 N N . LYS A 1 181 ? -16.940 -12.159 25.480 1.00 94.56 181 LYS A N 1
ATOM 1457 C CA . LYS A 1 181 ? -16.938 -10.796 24.929 1.00 94.56 181 LYS A CA 1
ATOM 1458 C C . LYS A 1 181 ? -15.876 -9.955 25.642 1.00 94.56 181 LYS A C 1
ATOM 1460 O O . LYS A 1 181 ? -16.246 -9.104 26.465 1.00 94.56 181 LYS A O 1
ATOM 1465 N N . PRO A 1 182 ? -14.585 -10.170 25.344 1.00 96.38 182 PRO A N 1
ATOM 1466 C CA . PRO A 1 182 ? -13.502 -9.347 25.865 1.00 96.38 182 PRO A CA 1
ATOM 1467 C C . PRO A 1 182 ? -13.579 -7.902 25.357 1.00 96.38 182 PRO A C 1
ATOM 1469 O O . PRO A 1 182 ? -14.373 -7.555 24.473 1.00 96.38 182 PRO A O 1
ATOM 1472 N N . ARG A 1 183 ? -12.748 -7.045 25.947 1.00 96.62 183 ARG A N 1
ATOM 1473 C CA . ARG A 1 183 ? -12.625 -5.628 25.602 1.00 96.62 183 ARG A CA 1
ATOM 1474 C C . ARG A 1 183 ? -11.196 -5.271 25.239 1.00 96.62 183 ARG A C 1
ATOM 1476 O O . ARG A 1 183 ? -10.252 -5.791 25.821 1.00 96.62 183 ARG A O 1
ATOM 1483 N N . LEU A 1 184 ? -11.055 -4.320 24.328 1.00 96.94 184 LEU A N 1
ATOM 1484 C CA . LEU A 1 184 ? -9.795 -3.664 24.031 1.00 96.94 184 LEU A CA 1
ATOM 1485 C C . LEU A 1 184 ? -9.676 -2.390 24.867 1.00 96.94 184 LEU A C 1
ATOM 1487 O O . LEU A 1 184 ? -10.592 -1.558 24.931 1.00 96.94 184 LEU A O 1
ATOM 1491 N N . ARG A 1 185 ? -8.537 -2.260 25.545 1.00 94.88 185 ARG A N 1
ATOM 1492 C CA . ARG A 1 185 ? -8.177 -1.091 26.350 1.00 94.88 185 ARG A CA 1
ATOM 1493 C C . ARG A 1 185 ? -6.773 -0.643 25.981 1.00 94.88 185 ARG A C 1
ATOM 1495 O O . ARG A 1 185 ? -5.889 -1.484 25.871 1.00 94.88 185 ARG A O 1
ATOM 1502 N N . LEU A 1 186 ? -6.548 0.657 25.839 1.00 92.00 186 LEU A N 1
ATOM 1503 C CA . LEU A 1 186 ? -5.200 1.192 25.677 1.00 92.00 186 LEU A CA 1
ATOM 1504 C C . LEU A 1 186 ? -4.354 0.877 26.913 1.00 92.00 186 LEU A C 1
ATOM 1506 O O . LEU A 1 186 ? -4.854 0.846 28.043 1.00 92.00 186 LEU A O 1
ATOM 1510 N N . ALA A 1 187 ? -3.067 0.628 26.687 1.00 85.00 187 ALA A N 1
ATOM 1511 C CA . ALA A 1 187 ? -2.091 0.587 27.762 1.00 85.00 187 ALA A CA 1
ATOM 1512 C C . ALA A 1 187 ? -1.917 1.992 28.369 1.00 85.00 187 ALA A C 1
ATOM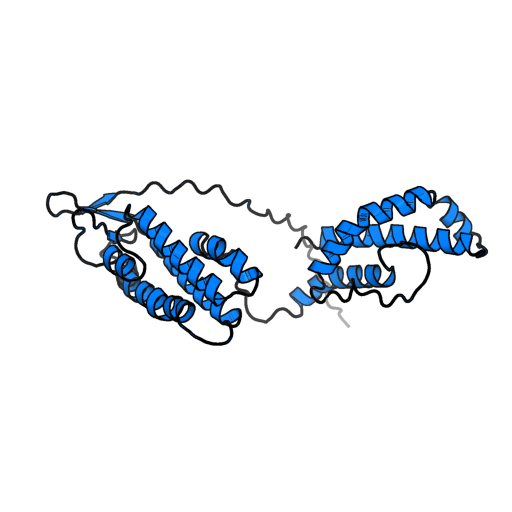 1514 O O . ALA A 1 187 ? -1.994 2.998 27.662 1.00 85.00 187 ALA A O 1
ATOM 1515 N N . GLY A 1 188 ? -1.679 2.054 29.678 1.00 82.75 188 GLY A N 1
ATOM 1516 C CA . GLY A 1 188 ? -1.520 3.306 30.418 1.00 82.75 188 GLY A CA 1
ATOM 1517 C C . GLY A 1 188 ? -2.419 3.388 31.648 1.00 82.75 188 GLY A C 1
ATOM 1518 O O . GLY A 1 188 ? -3.187 2.466 31.939 1.00 82.75 188 GLY A O 1
ATOM 1519 N N . ASP A 1 189 ? -2.289 4.496 32.375 1.00 79.12 189 ASP A N 1
ATOM 1520 C CA . ASP A 1 189 ? -3.028 4.754 33.608 1.00 79.12 189 ASP A CA 1
ATOM 1521 C C . ASP A 1 189 ? -4.412 5.364 33.295 1.00 79.12 189 ASP A C 1
ATOM 1523 O O . ASP A 1 189 ? -4.474 6.427 32.676 1.00 79.12 189 ASP A O 1
ATOM 1527 N N . PRO A 1 190 ? -5.541 4.731 33.670 1.00 75.44 190 PRO A N 1
ATOM 1528 C CA . PRO A 1 190 ? -6.881 5.237 33.347 1.00 75.44 190 PRO A CA 1
ATOM 1529 C C . PRO A 1 190 ? -7.218 6.666 33.832 1.00 75.44 190 PRO A C 1
ATOM 1531 O O . PRO A 1 190 ? -7.958 7.354 33.126 1.00 75.44 190 PRO A O 1
ATOM 1534 N N . PRO A 1 191 ? -6.722 7.148 34.991 1.00 82.19 191 PRO A N 1
ATOM 1535 C CA . PRO A 1 191 ? -6.849 8.541 35.418 1.00 82.19 191 PRO A CA 1
ATOM 1536 C C . PRO A 1 191 ? -6.100 9.551 34.534 1.00 82.19 191 PRO A C 1
ATOM 1538 O O . PRO A 1 191 ? -6.415 10.744 34.595 1.00 82.19 191 PRO A O 1
ATOM 1541 N N . ASP A 1 192 ? -5.132 9.120 33.714 1.00 90.69 192 ASP A N 1
ATOM 1542 C CA . ASP A 1 192 ? -4.460 10.001 32.759 1.00 90.69 192 ASP A CA 1
ATOM 1543 C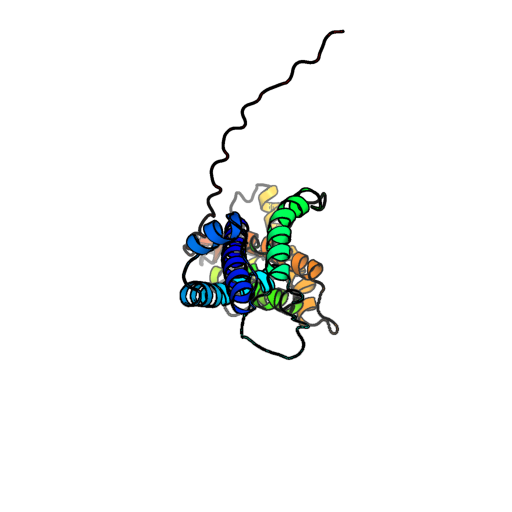 C . ASP A 1 192 ? -5.474 10.495 31.716 1.00 90.69 192 ASP A C 1
ATOM 1545 O O . ASP A 1 192 ? -6.071 9.731 30.949 1.00 90.69 192 ASP A O 1
ATOM 1549 N N . LYS A 1 193 ? -5.663 11.817 31.668 1.00 89.69 193 LYS A N 1
ATOM 1550 C CA . LYS A 1 193 ? -6.635 12.466 30.779 1.00 89.69 193 LYS A CA 1
ATOM 1551 C C . LYS A 1 193 ? -6.369 12.175 29.299 1.00 89.69 193 LYS A C 1
ATOM 1553 O O . LYS A 1 193 ? -7.322 12.105 28.523 1.00 89.69 193 LYS A O 1
ATOM 1558 N N . THR A 1 194 ? -5.111 11.995 28.906 1.00 88.25 194 THR A N 1
ATOM 1559 C CA . THR A 1 194 ? -4.698 11.659 27.539 1.00 88.25 194 THR A CA 1
ATOM 1560 C C . THR A 1 194 ? -5.129 10.241 27.188 1.00 88.25 194 THR A C 1
ATOM 1562 O O . THR A 1 194 ? -5.770 10.039 26.155 1.00 88.25 194 THR A O 1
ATOM 1565 N N . VAL A 1 195 ? -4.856 9.272 28.068 1.00 89.06 195 VAL A N 1
ATOM 1566 C CA . VAL A 1 195 ? -5.262 7.867 27.884 1.00 89.06 195 VAL A CA 1
ATOM 1567 C C . VAL A 1 195 ? -6.784 7.759 27.848 1.00 89.06 195 VAL A C 1
ATOM 1569 O O . VAL A 1 195 ? -7.338 7.165 26.922 1.00 89.06 195 VAL A O 1
ATOM 1572 N N . ALA A 1 196 ? -7.479 8.410 28.783 1.00 89.25 196 ALA A N 1
ATOM 1573 C CA . ALA A 1 196 ? -8.938 8.433 28.822 1.00 89.25 196 ALA A CA 1
ATOM 1574 C C . ALA A 1 196 ? -9.553 9.080 27.568 1.00 89.25 196 ALA A C 1
ATOM 1576 O O . ALA A 1 196 ? -10.583 8.620 27.071 1.00 89.25 196 ALA A O 1
ATOM 1577 N N . SER A 1 197 ? -8.939 10.145 27.039 1.00 92.31 197 SER A N 1
ATOM 1578 C CA . SER A 1 197 ? -9.389 10.789 25.800 1.00 92.31 197 SER A CA 1
ATOM 1579 C C . SER A 1 197 ? -9.208 9.879 24.588 1.00 92.31 197 SER A C 1
ATOM 1581 O O . SER A 1 197 ? -10.162 9.665 23.840 1.00 92.31 197 SER A O 1
ATOM 1583 N N . ARG A 1 198 ? -8.025 9.268 24.439 1.00 93.00 198 ARG A N 1
ATOM 1584 C CA . ARG A 1 198 ? -7.758 8.311 23.358 1.00 93.00 198 ARG A CA 1
ATOM 1585 C C . ARG A 1 198 ? -8.692 7.104 23.437 1.00 93.00 198 ARG A C 1
ATOM 1587 O O . ARG A 1 198 ? -9.281 6.742 22.427 1.00 93.00 198 ARG A O 1
ATOM 1594 N N . GLN A 1 199 ? -8.906 6.540 24.628 1.00 94.06 199 GLN A N 1
ATOM 1595 C CA . GLN A 1 199 ? -9.799 5.394 24.826 1.00 94.06 199 GLN A CA 1
ATOM 1596 C C . GLN A 1 199 ? -11.234 5.707 24.382 1.00 94.06 199 GLN A C 1
ATOM 1598 O O . GLN A 1 199 ? -11.864 4.882 23.723 1.00 94.06 199 GLN A O 1
ATOM 1603 N N . ARG A 1 200 ? -11.745 6.903 24.708 1.00 94.00 200 ARG A N 1
ATOM 1604 C CA . ARG A 1 200 ? -13.081 7.352 24.280 1.00 94.00 200 ARG A CA 1
ATOM 1605 C C . ARG A 1 200 ? -13.185 7.573 22.770 1.00 94.00 200 ARG A C 1
ATOM 1607 O O . ARG A 1 200 ? -14.283 7.471 22.235 1.00 94.00 200 ARG A O 1
ATOM 1614 N N . ALA A 1 201 ? -12.078 7.869 22.090 1.00 95.31 201 ALA A N 1
ATOM 1615 C CA . ALA A 1 201 ? -12.056 8.108 20.649 1.00 95.31 201 ALA A CA 1
ATOM 1616 C C . ALA A 1 201 ? -12.063 6.819 19.806 1.00 95.31 201 ALA A C 1
ATOM 1618 O O . ALA A 1 201 ? -12.461 6.872 18.646 1.00 95.31 201 ALA A O 1
ATOM 1619 N N . LEU A 1 202 ? -11.665 5.670 20.371 1.00 95.94 202 LEU A N 1
ATOM 1620 C CA . LEU A 1 202 ? -11.514 4.411 19.624 1.00 95.94 202 LEU A CA 1
ATOM 1621 C C . LEU A 1 202 ? -12.805 3.979 18.919 1.00 95.94 202 LEU A C 1
ATOM 1623 O O . LEU A 1 202 ? -12.811 3.787 17.706 1.00 95.94 202 LEU A O 1
ATOM 1627 N N . MET A 1 203 ? -13.901 3.860 19.673 1.00 96.88 203 MET A N 1
ATOM 1628 C CA . MET A 1 203 ? -15.193 3.425 19.137 1.00 96.88 203 MET A CA 1
ATOM 1629 C C . MET A 1 203 ? -15.736 4.362 18.044 1.00 96.88 203 MET A C 1
ATOM 1631 O O . MET A 1 203 ? -15.989 3.872 16.946 1.00 96.88 203 MET A O 1
ATOM 1635 N N . PRO A 1 204 ? -15.897 5.684 18.268 1.00 97.25 204 PRO A N 1
ATOM 1636 C CA . PRO A 1 204 ? -16.442 6.561 17.232 1.00 97.25 204 PRO A CA 1
ATOM 1637 C C . PRO A 1 204 ? -15.533 6.661 16.001 1.00 97.25 204 PRO A C 1
ATOM 1639 O O . PRO A 1 204 ? -16.038 6.779 14.886 1.00 97.25 204 PRO A O 1
ATOM 1642 N N . PHE A 1 205 ? -14.208 6.575 16.166 1.00 97.94 205 PHE A N 1
ATOM 1643 C CA . PHE A 1 205 ? -13.290 6.542 15.028 1.00 97.94 205 PHE A CA 1
ATOM 1644 C C . PHE A 1 205 ? -13.452 5.260 14.204 1.00 97.94 205 PHE A C 1
ATOM 1646 O O . PHE A 1 205 ? -13.543 5.328 12.978 1.00 97.94 205 PHE A O 1
ATOM 1653 N N . ALA A 1 206 ? -13.550 4.101 14.865 1.00 97.88 206 ALA A N 1
ATOM 1654 C CA . ALA A 1 206 ? -13.801 2.830 14.196 1.00 97.88 206 ALA A CA 1
ATOM 1655 C C . ALA A 1 206 ? -15.145 2.845 13.450 1.00 97.88 206 ALA A C 1
ATOM 1657 O O . ALA A 1 206 ? -15.178 2.530 12.260 1.00 97.88 206 ALA A O 1
ATOM 1658 N N . ALA A 1 207 ? -16.216 3.307 14.101 1.00 96.38 207 ALA A N 1
ATOM 1659 C CA . ALA A 1 207 ? -17.532 3.444 13.481 1.00 96.38 207 ALA A CA 1
ATOM 1660 C C . ALA A 1 207 ? -17.486 4.355 12.243 1.00 96.38 207 ALA A C 1
ATOM 1662 O O . ALA A 1 207 ? -18.007 4.002 11.187 1.00 96.38 207 ALA A O 1
ATOM 1663 N N . GLY A 1 208 ? -16.782 5.490 12.324 1.00 96.75 208 GLY A N 1
ATOM 1664 C CA . GLY A 1 208 ? -16.555 6.375 11.179 1.00 96.75 208 GLY A CA 1
ATOM 1665 C C . GLY A 1 208 ? -15.805 5.699 10.026 1.00 96.75 208 GLY A C 1
ATOM 1666 O O . GLY A 1 208 ? -16.177 5.879 8.867 1.00 96.75 208 GLY A O 1
ATOM 1667 N N . CYS A 1 209 ? -14.798 4.871 10.319 1.00 97.88 209 CYS A N 1
ATOM 1668 C CA . CYS A 1 209 ? -14.069 4.120 9.294 1.00 97.88 209 CYS A CA 1
ATOM 1669 C C . CYS A 1 209 ? -14.969 3.091 8.590 1.00 97.88 209 CYS A C 1
ATOM 1671 O O . CYS A 1 209 ? -15.000 3.030 7.359 1.00 97.88 209 CYS A O 1
ATOM 1673 N N . TYR A 1 210 ? -15.734 2.295 9.340 1.00 97.25 210 TYR A N 1
ATOM 1674 C CA . TYR A 1 210 ? -16.581 1.262 8.737 1.00 97.25 210 TYR A CA 1
ATOM 1675 C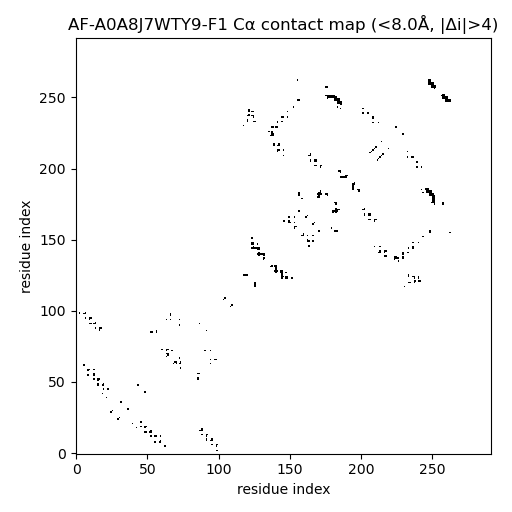 C . TYR A 1 210 ? -17.806 1.853 8.032 1.00 97.25 210 TYR A C 1
ATOM 1677 O O . TYR A 1 210 ? -18.049 1.548 6.861 1.00 97.25 210 TYR A O 1
ATOM 1685 N N . ALA A 1 211 ? -18.541 2.746 8.695 1.00 94.75 211 ALA A N 1
ATOM 1686 C CA . ALA A 1 211 ? -19.745 3.351 8.136 1.00 94.75 211 ALA A CA 1
ATOM 1687 C C . ALA A 1 211 ? -19.437 4.354 7.016 1.00 94.75 211 ALA A C 1
ATOM 1689 O O . ALA A 1 211 ? -20.142 4.389 6.010 1.00 94.75 211 ALA A O 1
ATOM 1690 N N . GLY A 1 212 ? -18.388 5.163 7.182 1.00 93.19 212 GLY A N 1
ATOM 1691 C CA . GLY A 1 212 ? -18.065 6.262 6.276 1.00 93.19 212 GLY A CA 1
ATOM 1692 C C . GLY A 1 212 ? -17.122 5.893 5.135 1.00 93.19 212 GLY A C 1
ATOM 1693 O O . GLY A 1 212 ? -17.184 6.529 4.092 1.00 93.19 212 GLY A O 1
ATOM 1694 N N . LEU A 1 213 ? -16.258 4.884 5.291 1.00 96.00 213 LEU A N 1
ATOM 1695 C CA . LEU A 1 213 ? -15.253 4.549 4.273 1.00 96.00 213 LEU A CA 1
ATOM 1696 C C . LEU A 1 213 ? -15.491 3.166 3.677 1.00 96.00 213 LEU A C 1
ATOM 1698 O O . LEU A 1 213 ? -15.683 3.048 2.468 1.00 96.00 213 LEU A O 1
ATOM 1702 N N . ARG A 1 214 ? -15.538 2.118 4.506 1.00 95.50 214 ARG A N 1
ATOM 1703 C CA . ARG A 1 214 ? -15.728 0.743 4.016 1.00 95.50 214 ARG A CA 1
ATOM 1704 C C . ARG A 1 214 ? -17.080 0.564 3.336 1.00 95.50 214 ARG A C 1
ATOM 1706 O O . ARG A 1 214 ? -17.132 -0.035 2.266 1.00 95.50 214 ARG A O 1
ATOM 1713 N N . ASN A 1 215 ? -18.167 1.063 3.925 1.00 93.38 215 ASN A N 1
ATOM 1714 C CA . ASN A 1 215 ? -19.498 0.908 3.331 1.00 93.38 215 ASN A CA 1
ATOM 1715 C C . ASN A 1 215 ? -19.637 1.678 2.014 1.00 93.38 215 ASN A C 1
ATOM 1717 O O . ASN A 1 215 ? -20.238 1.155 1.079 1.00 93.38 215 ASN A O 1
ATOM 1721 N N . LEU A 1 216 ? -19.032 2.866 1.897 1.00 91.38 216 LEU A N 1
ATOM 1722 C CA . LEU A 1 216 ? -18.966 3.562 0.610 1.00 91.38 216 LEU A CA 1
ATOM 1723 C C . LEU A 1 216 ? -18.156 2.748 -0.406 1.00 91.38 216 LEU A C 1
ATOM 1725 O O . LEU A 1 216 ? -18.630 2.523 -1.514 1.00 91.38 216 LEU A O 1
ATOM 1729 N N . ALA A 1 217 ? -16.991 2.223 -0.018 1.00 91.31 217 ALA A N 1
ATOM 1730 C CA . ALA A 1 217 ? -16.189 1.372 -0.896 1.00 91.31 217 ALA A CA 1
ATOM 1731 C C . ALA A 1 217 ? -16.942 0.104 -1.357 1.00 91.31 217 ALA A C 1
ATOM 1733 O O . ALA A 1 217 ? -16.727 -0.355 -2.474 1.00 91.31 217 ALA A O 1
ATOM 1734 N N . ALA A 1 218 ? -17.836 -0.442 -0.524 1.00 89.88 218 ALA A N 1
ATOM 1735 C CA . ALA A 1 218 ? -18.615 -1.644 -0.823 1.00 89.88 218 ALA A CA 1
ATOM 1736 C C . ALA A 1 218 ? -19.871 -1.395 -1.677 1.00 89.88 218 ALA A C 1
ATOM 1738 O O . ALA A 1 218 ? -20.277 -2.278 -2.431 1.00 89.88 218 ALA A O 1
ATOM 1739 N N . HIS A 1 219 ? -20.527 -0.243 -1.516 1.00 88.62 219 HIS A N 1
ATOM 1740 C CA . HIS A 1 219 ? -21.884 -0.021 -2.034 1.00 88.62 219 HIS A CA 1
ATOM 1741 C C . HIS A 1 219 ? -22.002 1.132 -3.038 1.00 88.62 219 HIS A C 1
ATOM 1743 O O . HIS A 1 219 ? -23.017 1.230 -3.729 1.00 88.62 219 HIS A O 1
ATOM 1749 N N . GLU A 1 220 ? -21.004 2.014 -3.141 1.00 87.56 220 GLU A N 1
ATOM 1750 C CA . GLU A 1 220 ? -21.019 3.107 -4.115 1.00 87.56 220 GLU A CA 1
ATOM 1751 C C . GLU A 1 220 ? -21.000 2.534 -5.540 1.00 87.56 220 GLU A C 1
ATOM 1753 O O . GLU A 1 220 ? -20.149 1.719 -5.893 1.00 87.56 220 GLU A O 1
ATOM 1758 N N . SER A 1 221 ? -21.951 2.962 -6.370 1.00 81.62 221 SER A N 1
ATOM 1759 C CA . SER A 1 221 ? -22.048 2.569 -7.780 1.00 81.62 221 SER A CA 1
ATOM 1760 C C . SER A 1 221 ? -21.378 3.614 -8.673 1.00 81.62 221 SER A C 1
ATOM 1762 O O . SER A 1 221 ? -21.381 4.796 -8.345 1.00 81.62 221 SER A O 1
ATOM 1764 N N . GLY A 1 222 ? -20.818 3.195 -9.809 1.00 88.06 222 GLY A N 1
ATOM 1765 C CA . GLY A 1 222 ? -20.169 4.094 -10.774 1.00 88.06 222 GLY A CA 1
ATOM 1766 C C . GLY A 1 222 ? -18.667 3.840 -10.936 1.00 88.06 222 GLY A C 1
ATOM 1767 O O . GLY A 1 222 ? -18.199 2.761 -10.551 1.00 88.06 222 GLY A O 1
ATOM 1768 N N . PRO A 1 223 ? -17.921 4.803 -11.515 1.00 89.38 223 PRO A N 1
ATOM 1769 C CA . PRO A 1 223 ? -16.476 4.702 -11.705 1.00 89.38 223 PRO A CA 1
ATOM 1770 C C . PRO A 1 223 ? -15.743 4.402 -10.398 1.00 89.38 223 PRO A C 1
ATOM 1772 O O . PRO A 1 223 ? -16.225 4.736 -9.314 1.00 89.38 223 PRO A O 1
ATOM 1775 N N . ASP A 1 224 ? -14.587 3.751 -10.502 1.00 94.12 224 ASP A N 1
ATOM 1776 C CA . ASP A 1 224 ? -13.785 3.466 -9.318 1.00 94.12 224 ASP A CA 1
ATOM 1777 C C . ASP A 1 224 ? -13.221 4.744 -8.680 1.00 94.12 224 ASP A C 1
ATOM 1779 O O . ASP A 1 224 ? -13.186 5.813 -9.295 1.00 94.12 224 ASP A O 1
ATOM 1783 N N . TRP A 1 225 ? -12.814 4.649 -7.413 1.00 94.44 225 TRP A N 1
ATOM 1784 C CA . TRP A 1 225 ? -12.272 5.799 -6.698 1.00 94.44 225 TRP A CA 1
ATOM 1785 C C . TRP A 1 225 ? -10.948 6.270 -7.305 1.00 94.44 225 TRP A C 1
ATOM 1787 O O . TRP A 1 225 ? -10.118 5.447 -7.698 1.00 94.44 225 TRP A O 1
ATOM 1797 N N . PRO A 1 226 ? -10.692 7.590 -7.321 1.00 94.62 226 PRO A N 1
ATOM 1798 C CA . PRO A 1 226 ? -9.361 8.089 -7.616 1.00 94.62 226 PRO A CA 1
ATOM 1799 C C . PRO A 1 226 ? -8.385 7.673 -6.507 1.00 94.62 226 PRO A C 1
ATOM 1801 O O . PRO A 1 226 ? -8.760 7.569 -5.335 1.00 94.62 226 PRO A O 1
ATOM 1804 N N . GLU A 1 227 ? -7.119 7.493 -6.878 1.00 94.56 227 GLU A N 1
ATOM 1805 C CA . GLU A 1 227 ? -6.059 6.969 -6.006 1.00 94.56 227 GLU A CA 1
ATOM 1806 C C . GLU A 1 227 ? -5.976 7.702 -4.657 1.00 94.56 227 GLU A C 1
ATOM 1808 O O . GLU A 1 227 ? -6.005 7.081 -3.594 1.00 94.56 227 GLU A O 1
ATOM 1813 N N . HIS A 1 228 ? -5.967 9.039 -4.681 1.00 93.62 228 HIS A N 1
ATOM 1814 C CA . HIS A 1 228 ? -5.838 9.861 -3.475 1.00 93.62 228 HIS A CA 1
ATOM 1815 C C . HIS A 1 228 ? -6.956 9.610 -2.447 1.00 93.62 228 HIS A C 1
ATOM 1817 O O . HIS A 1 228 ? -6.694 9.610 -1.245 1.00 93.62 228 HIS A O 1
ATOM 1823 N N . ARG A 1 229 ? -8.196 9.362 -2.898 1.00 95.38 229 ARG A N 1
ATOM 1824 C CA . ARG A 1 229 ? -9.340 9.086 -2.012 1.00 95.38 229 ARG A CA 1
ATOM 1825 C C . ARG A 1 229 ? -9.166 7.734 -1.327 1.00 95.38 229 ARG A C 1
ATOM 1827 O O . ARG A 1 229 ? -9.433 7.605 -0.134 1.00 95.38 229 ARG A O 1
ATOM 1834 N N . ALA A 1 230 ? -8.675 6.735 -2.057 1.00 96.62 230 ALA A N 1
ATOM 1835 C CA . ALA A 1 230 ? -8.369 5.436 -1.475 1.00 96.62 230 ALA A CA 1
ATOM 1836 C C . ALA A 1 230 ? -7.179 5.496 -0.511 1.00 96.62 230 ALA A C 1
ATOM 1838 O O . ALA A 1 230 ? -7.273 4.923 0.570 1.00 96.62 230 ALA A O 1
ATOM 1839 N N . LEU A 1 231 ? -6.114 6.246 -0.821 1.00 96.88 231 LEU A N 1
ATOM 1840 C CA . LEU A 1 231 ? -4.989 6.450 0.105 1.00 96.88 231 LEU A CA 1
ATOM 1841 C C . LEU A 1 231 ? -5.430 7.091 1.425 1.00 96.88 231 LEU A C 1
ATOM 1843 O O . LEU A 1 231 ? -4.997 6.651 2.486 1.00 96.88 231 LEU A O 1
ATOM 1847 N N . GLN A 1 232 ? -6.328 8.080 1.380 1.00 97.12 232 GLN A N 1
ATOM 1848 C CA . GLN A 1 232 ? -6.906 8.677 2.589 1.00 97.12 232 GLN A CA 1
ATOM 1849 C C . GLN A 1 232 ? -7.668 7.638 3.420 1.00 97.12 232 GLN A C 1
ATOM 1851 O O . GLN A 1 232 ? -7.481 7.558 4.634 1.00 97.12 232 GLN A O 1
ATOM 1856 N N . ALA A 1 233 ? -8.481 6.798 2.773 1.00 97.75 233 ALA A N 1
ATOM 1857 C CA . ALA A 1 233 ? -9.215 5.748 3.469 1.00 97.75 233 ALA A CA 1
ATOM 1858 C C . ALA A 1 233 ? -8.283 4.683 4.078 1.00 97.75 233 ALA A C 1
ATOM 1860 O O . ALA A 1 233 ? -8.459 4.297 5.235 1.00 97.75 233 ALA A O 1
ATOM 1861 N N . LEU A 1 234 ? -7.263 4.246 3.333 1.00 98.31 234 LEU A N 1
ATOM 1862 C CA . LEU A 1 234 ? -6.239 3.319 3.824 1.00 98.31 234 LEU A CA 1
ATOM 1863 C C . LEU A 1 234 ? -5.465 3.913 5.007 1.00 98.31 234 LEU A C 1
ATOM 1865 O O . LEU A 1 234 ? -5.214 3.202 5.977 1.00 98.31 234 LEU A O 1
ATOM 1869 N N . ALA A 1 235 ? -5.158 5.213 4.989 1.00 98.19 235 ALA A N 1
ATOM 1870 C CA . ALA A 1 235 ? -4.524 5.892 6.115 1.00 98.19 235 ALA A CA 1
ATOM 1871 C C . ALA A 1 235 ? -5.408 5.867 7.376 1.00 98.19 235 ALA A C 1
ATOM 1873 O O . ALA A 1 235 ? -4.909 5.580 8.465 1.00 98.19 235 ALA A O 1
ATOM 1874 N N . CYS A 1 236 ? -6.724 6.082 7.249 1.00 98.31 236 CYS A N 1
ATOM 1875 C CA . CYS A 1 236 ? -7.655 5.956 8.375 1.00 98.31 236 CYS A CA 1
ATOM 1876 C C . CYS A 1 236 ? -7.660 4.534 8.960 1.00 98.31 236 CYS A C 1
ATOM 1878 O O . CYS A 1 236 ? -7.524 4.368 10.174 1.00 98.31 236 CYS A O 1
ATOM 1880 N N . PHE A 1 237 ? -7.741 3.505 8.109 1.00 98.50 237 PHE A N 1
ATOM 1881 C CA . PHE A 1 237 ? -7.643 2.113 8.563 1.00 98.50 237 PHE A CA 1
ATOM 1882 C C . PHE A 1 237 ? -6.273 1.786 9.161 1.00 98.50 237 PHE A C 1
ATOM 1884 O O . PHE A 1 237 ? -6.198 1.005 10.106 1.00 98.50 237 PHE A O 1
ATOM 1891 N N . SER A 1 238 ? -5.200 2.399 8.658 1.00 98.56 238 SER A N 1
ATOM 1892 C CA . SER A 1 238 ? -3.849 2.234 9.195 1.00 98.56 238 SER A CA 1
ATOM 1893 C C . SER A 1 238 ? -3.761 2.760 10.625 1.00 98.56 238 SER A C 1
ATOM 1895 O O . SER A 1 238 ? -3.252 2.061 11.496 1.00 98.56 238 SER A O 1
ATOM 1897 N N . VAL A 1 239 ? -4.308 3.952 10.889 1.00 98.00 239 VAL A N 1
ATOM 1898 C CA . VAL A 1 239 ? -4.388 4.518 12.246 1.00 98.00 239 VAL A CA 1
ATOM 1899 C C . VAL A 1 239 ? -5.222 3.622 13.163 1.00 98.00 239 VAL A C 1
ATOM 1901 O O . VAL A 1 239 ? -4.804 3.336 14.284 1.00 98.00 239 VAL A O 1
ATOM 1904 N N . LEU A 1 240 ? -6.373 3.135 12.685 1.00 98.19 240 LEU A N 1
ATOM 1905 C CA . LEU A 1 240 ? -7.229 2.236 13.461 1.00 98.19 240 LEU A CA 1
ATOM 1906 C C . LEU A 1 240 ? -6.500 0.934 13.823 1.00 98.19 240 LEU A C 1
ATOM 1908 O O . LEU A 1 240 ? -6.540 0.512 14.977 1.00 98.19 240 LEU A O 1
ATOM 1912 N N . ALA A 1 241 ? -5.819 0.316 12.857 1.00 98.38 241 ALA A N 1
ATOM 1913 C CA . ALA A 1 241 ? -5.068 -0.915 13.069 1.00 98.38 241 ALA A CA 1
ATOM 1914 C C . ALA A 1 241 ? -3.946 -0.725 14.101 1.00 98.38 241 ALA A C 1
ATOM 1916 O O . ALA A 1 241 ? -3.848 -1.527 15.028 1.00 98.38 241 ALA A O 1
ATOM 1917 N N . SER A 1 242 ? -3.189 0.377 14.024 1.00 97.19 242 SER A N 1
ATOM 1918 C CA . SER A 1 242 ? -2.189 0.731 15.041 1.00 97.19 242 SER A CA 1
ATOM 1919 C C . SER A 1 242 ? -2.801 0.858 16.438 1.00 97.19 242 SER A C 1
ATOM 1921 O O . SER A 1 242 ? -2.280 0.296 17.398 1.00 97.19 242 SER A O 1
ATOM 1923 N N . TRP A 1 243 ? -3.949 1.528 16.573 1.00 96.31 243 TRP A N 1
ATOM 1924 C CA . TRP A 1 243 ? -4.617 1.658 17.873 1.00 96.31 243 TRP A CA 1
ATOM 1925 C C . TRP A 1 243 ? -5.120 0.320 18.425 1.00 96.31 243 TRP A C 1
ATOM 1927 O O . TRP A 1 243 ? -5.072 0.097 19.635 1.00 96.31 243 TRP A O 1
ATOM 1937 N N . ILE A 1 244 ? -5.592 -0.581 17.559 1.00 97.44 244 ILE A N 1
ATOM 1938 C CA . ILE A 1 244 ? -5.988 -1.942 17.948 1.00 97.44 244 ILE A CA 1
ATOM 1939 C C . ILE A 1 244 ? -4.766 -2.739 18.405 1.00 97.44 244 ILE A C 1
ATOM 1941 O O . ILE A 1 244 ? -4.829 -3.439 19.420 1.00 97.44 244 ILE A O 1
ATOM 1945 N N . GLU A 1 245 ? -3.649 -2.627 17.690 1.00 95.94 245 GLU A N 1
ATOM 1946 C CA . GLU A 1 245 ? -2.395 -3.285 18.045 1.00 95.94 245 GLU A CA 1
ATOM 1947 C C . GLU A 1 245 ? -1.893 -2.822 19.424 1.00 95.94 245 GLU A C 1
ATOM 1949 O O . GLU A 1 245 ? -1.600 -3.672 20.267 1.00 95.94 245 GLU A O 1
ATOM 1954 N N . GLU A 1 246 ? -1.937 -1.515 19.705 1.00 94.38 246 GLU A N 1
ATOM 1955 C CA . GLU A 1 246 ? -1.577 -0.909 20.999 1.00 94.38 246 GLU A CA 1
ATOM 1956 C C . GLU A 1 246 ? -2.466 -1.355 22.178 1.00 94.38 246 GLU A C 1
ATOM 1958 O O . GLU A 1 246 ? -2.057 -1.277 23.340 1.00 94.38 246 GLU A O 1
ATOM 1963 N N . CYS A 1 247 ? -3.699 -1.801 21.919 1.00 95.81 247 CYS A N 1
ATOM 1964 C CA . CYS A 1 247 ? -4.618 -2.201 22.980 1.00 95.81 247 CYS A CA 1
ATOM 1965 C C . CYS A 1 247 ? -4.237 -3.549 23.614 1.00 95.81 247 CYS A C 1
ATOM 1967 O O . CYS A 1 247 ? -3.879 -4.514 22.934 1.00 95.81 247 CYS A O 1
ATOM 1969 N N . ARG A 1 248 ? -4.435 -3.659 24.930 1.00 95.19 248 ARG A N 1
ATOM 1970 C CA . ARG A 1 248 ? -4.478 -4.938 25.650 1.00 95.19 248 ARG A CA 1
ATOM 1971 C C . ARG A 1 248 ? -5.881 -5.534 25.613 1.00 95.19 248 ARG A C 1
ATOM 1973 O O . ARG A 1 248 ? -6.874 -4.800 25.590 1.00 95.19 248 ARG A O 1
ATOM 1980 N N . VAL A 1 249 ? -5.943 -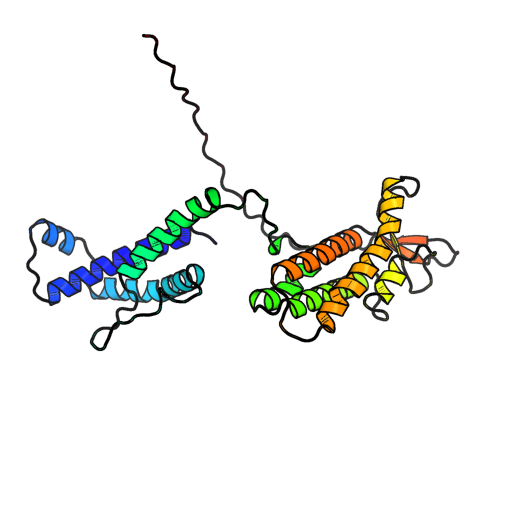6.860 25.652 1.00 96.38 249 VAL A N 1
ATOM 1981 C CA . VAL A 1 249 ? -7.198 -7.605 25.757 1.00 96.38 249 VAL A CA 1
ATOM 1982 C C . VAL A 1 249 ? -7.552 -7.737 27.232 1.00 96.38 249 VAL A C 1
ATOM 1984 O O . VAL A 1 249 ? -6.714 -8.081 28.063 1.00 96.38 249 VAL A O 1
ATOM 1987 N N . VAL A 1 250 ? -8.790 -7.406 27.569 1.00 94.75 250 VAL A N 1
ATOM 1988 C CA . VAL A 1 250 ? -9.330 -7.507 28.920 1.00 94.75 250 VAL A CA 1
ATOM 1989 C C . VAL A 1 250 ? -10.489 -8.491 28.890 1.00 94.75 250 VAL A C 1
ATOM 1991 O O . VAL A 1 250 ? -11.481 -8.264 28.192 1.00 94.75 250 VAL A O 1
ATOM 1994 N N . GLU A 1 251 ? -10.341 -9.586 29.622 1.00 93.31 251 GLU A N 1
ATOM 1995 C CA . GLU A 1 251 ? -11.290 -10.696 29.651 1.00 93.31 251 GLU A CA 1
ATOM 1996 C C . GLU A 1 251 ? -12.150 -10.665 30.918 1.00 93.31 251 GLU A C 1
ATOM 1998 O O . GLU A 1 251 ? -11.890 -9.918 31.863 1.00 93.31 251 GLU A O 1
ATOM 2003 N N . TYR A 1 252 ? -13.223 -11.452 30.897 1.00 90.50 252 TYR A N 1
ATOM 2004 C CA . TYR A 1 252 ? -14.107 -11.635 32.041 1.00 90.50 252 TYR A CA 1
ATOM 2005 C C . TYR A 1 252 ? -13.511 -12.675 32.995 1.00 90.50 252 TYR A C 1
ATOM 2007 O O . TYR A 1 252 ? -13.170 -13.768 32.550 1.00 90.50 252 TYR A O 1
ATOM 2015 N N . ASP A 1 253 ? -13.430 -12.359 34.288 1.00 83.06 253 ASP A N 1
ATOM 2016 C CA . ASP A 1 253 ? -12.736 -13.188 35.285 1.00 83.06 253 ASP A CA 1
ATOM 2017 C C . ASP A 1 253 ? -13.650 -13.984 36.233 1.00 83.06 253 ASP A C 1
ATOM 2019 O O . ASP A 1 253 ? -13.164 -14.614 37.166 1.00 83.06 253 ASP A O 1
ATOM 2023 N N . GLY A 1 254 ? -14.965 -14.003 35.995 1.00 69.81 254 GLY A N 1
ATOM 2024 C CA . GLY A 1 254 ? -15.920 -14.771 36.807 1.00 69.81 254 GLY A CA 1
ATOM 2025 C C . GLY A 1 254 ? -16.479 -14.023 38.021 1.00 69.81 254 GLY A C 1
ATOM 2026 O O . GLY A 1 254 ? -17.668 -14.162 38.298 1.00 69.81 254 GLY A O 1
ATOM 2027 N N . ASP A 1 255 ? -15.693 -13.157 38.667 1.00 60.34 255 ASP A N 1
ATOM 2028 C CA . ASP A 1 255 ? -16.073 -12.462 39.914 1.00 60.34 255 ASP A CA 1
ATOM 2029 C C . ASP A 1 255 ? -16.586 -11.025 39.690 1.00 60.34 255 ASP A C 1
ATOM 2031 O O . ASP A 1 255 ? -16.783 -10.248 40.626 1.00 60.34 255 ASP A O 1
ATOM 2035 N N . GLY A 1 256 ? -16.835 -10.652 38.431 1.00 56.72 256 GLY A N 1
ATOM 2036 C CA . GLY A 1 256 ? -17.217 -9.287 38.052 1.00 56.72 256 GLY A CA 1
ATOM 2037 C C . GLY A 1 256 ? -16.030 -8.321 37.981 1.00 56.72 256 GLY A C 1
ATOM 2038 O O . GLY A 1 256 ? -16.229 -7.125 37.753 1.00 56.72 256 GLY A O 1
ATOM 2039 N N . GLY A 1 257 ? -14.811 -8.835 38.143 1.00 55.44 257 GLY A N 1
ATOM 2040 C CA . GLY A 1 257 ? -13.577 -8.138 37.840 1.00 55.44 257 GLY A CA 1
ATOM 2041 C C . GLY A 1 257 ? -13.192 -8.276 36.364 1.00 55.44 257 GLY A C 1
ATOM 2042 O O . GLY A 1 257 ? -13.888 -8.860 35.528 1.00 55.44 257 GLY A O 1
ATOM 2043 N N . ALA A 1 258 ? -12.077 -7.651 36.018 1.00 60.41 258 ALA A N 1
ATOM 2044 C CA . ALA A 1 258 ? -11.543 -7.627 34.671 1.00 60.41 258 ALA A CA 1
ATOM 2045 C C . ALA A 1 258 ? -10.043 -7.919 34.750 1.00 60.41 258 ALA A C 1
ATOM 2047 O O . ALA A 1 258 ? -9.292 -7.120 35.316 1.00 60.41 258 ALA A O 1
ATOM 2048 N N . THR A 1 259 ? -9.586 -9.032 34.173 1.00 69.75 259 THR A N 1
ATOM 2049 C CA . THR A 1 259 ? -8.151 -9.336 34.075 1.00 69.75 259 THR A CA 1
ATOM 2050 C C . THR A 1 259 ? -7.619 -8.927 32.710 1.00 69.75 259 THR A C 1
ATOM 2052 O O . THR A 1 259 ? -8.187 -9.241 31.664 1.00 69.75 259 THR A O 1
ATOM 2055 N N . ALA A 1 260 ? -6.506 -8.196 32.713 1.00 67.50 260 ALA A N 1
ATOM 2056 C CA . ALA A 1 260 ? -5.765 -7.916 31.494 1.00 67.50 260 ALA A CA 1
ATOM 2057 C C . ALA A 1 260 ? -4.965 -9.161 31.100 1.00 67.50 260 ALA A C 1
ATOM 2059 O O . ALA A 1 260 ? -4.052 -9.560 31.821 1.00 67.50 260 ALA A O 1
ATOM 2060 N N . VAL A 1 261 ? -5.283 -9.741 29.946 1.00 62.78 261 VAL A N 1
ATOM 2061 C CA . VAL A 1 261 ? -4.480 -10.799 29.339 1.00 62.78 261 VAL A CA 1
ATOM 2062 C C . VAL A 1 261 ? -3.557 -10.134 28.329 1.00 62.78 261 VAL A C 1
ATOM 2064 O O . VAL A 1 261 ? -3.989 -9.531 27.342 1.00 62.78 261 VAL A O 1
ATOM 2067 N N . THR A 1 262 ? -2.254 -10.202 28.582 1.00 50.59 262 THR A N 1
ATOM 2068 C CA . THR A 1 262 ? -1.260 -9.762 27.606 1.00 50.59 262 THR A CA 1
ATOM 2069 C C . THR A 1 262 ? -1.231 -10.801 26.489 1.00 50.59 262 THR A C 1
ATOM 2071 O O . THR A 1 262 ? -0.561 -11.824 26.608 1.00 50.59 262 THR A O 1
ATOM 2074 N N . SER A 1 263 ? -1.988 -10.569 25.413 1.00 43.81 263 SER A N 1
ATOM 2075 C CA . SER A 1 263 ? -1.849 -11.347 24.179 1.00 43.81 263 SER A CA 1
ATOM 2076 C C . SER A 1 263 ? -0.385 -11.288 23.754 1.00 43.81 263 SER A C 1
ATOM 2078 O O . SER A 1 263 ? 0.131 -10.200 23.489 1.00 43.81 263 SER A O 1
ATOM 2080 N N . ALA A 1 264 ? 0.288 -12.440 23.709 1.00 35.78 264 ALA A N 1
ATOM 2081 C CA . ALA A 1 264 ? 1.633 -12.538 23.168 1.00 35.78 264 ALA A CA 1
ATOM 2082 C C . ALA A 1 264 ? 1.618 -11.929 21.763 1.00 35.78 264 ALA A C 1
ATOM 2084 O O . ALA A 1 264 ? 0.847 -12.362 20.906 1.00 35.78 264 ALA A O 1
ATOM 2085 N N . ALA A 1 265 ? 2.421 -10.886 21.551 1.00 35.59 265 ALA A N 1
ATOM 2086 C CA . ALA A 1 265 ? 2.630 -10.336 20.226 1.00 35.59 265 ALA A CA 1
ATOM 2087 C C . ALA A 1 265 ? 3.046 -11.494 19.313 1.00 35.59 265 ALA A C 1
ATOM 2089 O O . ALA A 1 265 ? 4.047 -12.167 19.582 1.00 35.59 265 ALA A O 1
ATOM 2090 N N . ALA A 1 266 ? 2.261 -11.759 18.267 1.00 32.88 266 ALA A N 1
ATOM 2091 C CA . ALA A 1 266 ? 2.711 -12.620 17.190 1.00 32.88 266 ALA A CA 1
ATOM 2092 C C . ALA A 1 266 ? 4.064 -12.063 16.737 1.00 32.88 266 ALA A C 1
ATOM 2094 O O . ALA A 1 266 ? 4.177 -10.887 16.393 1.00 32.88 266 ALA A O 1
ATOM 2095 N N . LYS A 1 267 ? 5.115 -12.874 16.861 1.00 27.75 267 LYS A N 1
ATOM 2096 C CA . LYS A 1 267 ? 6.491 -12.476 16.574 1.00 27.75 267 LYS A CA 1
ATOM 2097 C C . LYS A 1 267 ? 6.566 -12.141 15.083 1.00 27.75 267 LYS A C 1
ATOM 2099 O O . LYS A 1 267 ? 6.666 -13.041 14.254 1.00 27.75 267 LYS A O 1
ATOM 2104 N N . VAL A 1 268 ? 6.450 -10.860 14.744 1.00 37.72 268 VAL A N 1
ATOM 2105 C CA . VAL A 1 268 ? 6.570 -10.378 13.367 1.00 37.72 268 VAL A CA 1
ATOM 2106 C C . VAL A 1 268 ? 8.014 -10.637 12.922 1.00 37.72 268 VAL A C 1
ATOM 2108 O O . VAL A 1 268 ? 8.940 -10.210 13.620 1.00 37.72 268 VAL A O 1
ATOM 2111 N N . PRO A 1 269 ? 8.262 -11.351 11.808 1.00 29.80 269 PRO A N 1
ATOM 2112 C CA . PRO A 1 269 ? 9.596 -11.396 11.233 1.00 29.80 269 PRO A CA 1
ATOM 2113 C C . PRO A 1 269 ? 9.966 -9.969 10.827 1.00 29.80 269 PRO A C 1
ATOM 2115 O O . PRO A 1 269 ? 9.236 -9.325 10.075 1.00 29.80 269 PRO A O 1
ATOM 2118 N N . ALA A 1 270 ? 11.067 -9.460 11.379 1.00 28.95 270 ALA A N 1
ATOM 2119 C CA . ALA A 1 270 ? 11.558 -8.122 11.092 1.00 28.95 270 ALA A CA 1
ATOM 2120 C C . ALA A 1 270 ? 11.603 -7.899 9.574 1.00 28.95 270 ALA A C 1
ATOM 2122 O O . ALA A 1 270 ? 12.276 -8.640 8.852 1.00 28.95 270 ALA A O 1
ATOM 2123 N N . GLN A 1 271 ? 10.888 -6.880 9.092 1.00 36.56 271 GLN A N 1
ATOM 2124 C CA . GLN A 1 271 ? 11.103 -6.382 7.740 1.00 36.56 271 GLN A CA 1
ATOM 2125 C C . GLN A 1 271 ? 12.591 -6.028 7.600 1.00 36.56 271 GLN A C 1
ATOM 2127 O O . GLN A 1 271 ? 13.145 -5.388 8.502 1.00 36.56 271 GLN A O 1
ATOM 2132 N N . PRO A 1 272 ? 13.261 -6.434 6.509 1.00 29.48 272 PRO A N 1
ATOM 2133 C CA . PRO A 1 272 ? 14.651 -6.077 6.297 1.00 29.48 272 PRO A CA 1
ATOM 2134 C C . PRO A 1 272 ? 14.751 -4.555 6.211 1.00 29.48 272 PRO A C 1
ATOM 2136 O O . PRO A 1 272 ? 14.281 -3.933 5.256 1.00 29.48 272 PRO A O 1
ATOM 2139 N N . GLN A 1 273 ? 15.360 -3.955 7.234 1.00 32.34 273 GLN A N 1
ATOM 2140 C CA . GLN A 1 273 ? 15.744 -2.554 7.211 1.00 32.34 273 GLN A CA 1
ATOM 2141 C C . GLN A 1 273 ? 16.656 -2.357 6.000 1.00 32.34 273 GLN 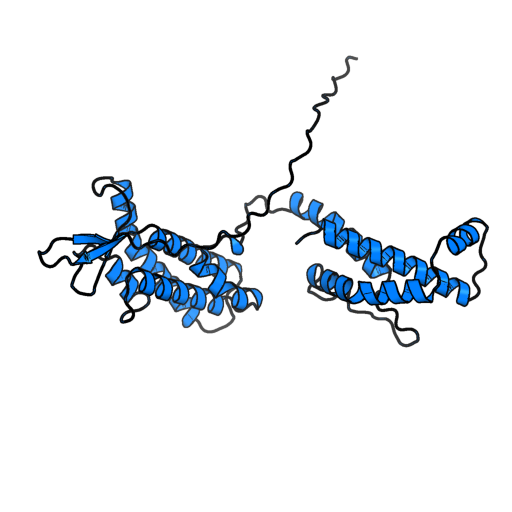A C 1
ATOM 2143 O O . GLN A 1 273 ? 17.750 -2.919 5.937 1.00 32.34 273 GLN A O 1
ATOM 2148 N N . ARG A 1 274 ? 16.211 -1.572 5.015 1.00 33.72 274 ARG A N 1
ATOM 2149 C CA . ARG A 1 274 ? 17.106 -1.083 3.968 1.00 33.72 274 ARG A CA 1
ATOM 2150 C C . ARG A 1 274 ? 18.116 -0.161 4.642 1.00 33.72 274 ARG A C 1
ATOM 2152 O O . ARG A 1 274 ? 17.816 0.991 4.940 1.00 33.72 274 ARG A O 1
ATOM 2159 N N . THR A 1 275 ? 19.304 -0.686 4.916 1.00 33.94 275 THR A N 1
ATOM 2160 C CA . THR A 1 275 ? 20.439 0.084 5.414 1.00 33.94 275 THR A CA 1
ATOM 2161 C C . THR A 1 275 ? 20.790 1.161 4.391 1.00 33.94 275 THR A C 1
ATOM 2163 O O . THR A 1 275 ? 21.182 0.857 3.264 1.00 33.94 275 THR A O 1
ATOM 2166 N N . ARG A 1 276 ? 20.633 2.427 4.779 1.00 32.91 276 ARG A N 1
ATOM 2167 C CA . ARG A 1 276 ? 21.155 3.579 4.040 1.00 32.91 276 ARG A CA 1
ATOM 2168 C C . ARG A 1 276 ? 22.693 3.487 4.052 1.00 32.91 276 ARG A C 1
ATOM 2170 O O . ARG A 1 276 ? 23.245 3.286 5.134 1.00 32.91 276 ARG A O 1
ATOM 2177 N N . PRO A 1 277 ? 23.398 3.600 2.913 1.00 35.50 277 PRO A N 1
ATOM 2178 C CA . PRO A 1 277 ? 24.857 3.622 2.928 1.00 35.50 277 PRO A CA 1
ATOM 2179 C C . PRO A 1 277 ? 25.357 4.893 3.643 1.00 35.50 277 PRO A C 1
ATOM 2181 O O . PRO A 1 277 ? 24.686 5.929 3.576 1.00 35.50 277 PRO A O 1
ATOM 2184 N N . PRO A 1 278 ? 26.503 4.830 4.345 1.00 35.94 278 PRO A N 1
ATOM 2185 C CA . PRO A 1 278 ? 27.045 5.970 5.071 1.00 35.94 278 PRO A CA 1
ATOM 2186 C C . PRO A 1 278 ? 27.454 7.071 4.086 1.00 35.94 278 PRO A C 1
ATOM 2188 O O . PRO A 1 278 ? 28.219 6.833 3.152 1.00 35.94 278 PRO A O 1
ATOM 2191 N N . GLY A 1 279 ? 26.915 8.274 4.295 1.00 36.72 279 GLY A N 1
ATOM 2192 C CA . GLY A 1 279 ? 27.299 9.469 3.553 1.00 36.72 279 GLY A CA 1
ATOM 2193 C C . GLY A 1 279 ? 28.769 9.795 3.801 1.00 36.72 279 GLY A C 1
ATOM 2194 O O . GLY A 1 279 ? 29.201 9.914 4.947 1.00 36.72 279 GLY A O 1
ATOM 2195 N N . GLN A 1 280 ? 29.523 9.908 2.711 1.00 40.00 280 GLN A N 1
ATOM 2196 C CA . GLN A 1 280 ? 30.880 10.436 2.700 1.00 40.00 280 GLN A CA 1
ATOM 2197 C C . GLN A 1 280 ? 30.869 11.891 3.183 1.00 40.00 280 GLN A C 1
ATOM 2199 O O . GLN A 1 280 ? 29.957 12.657 2.868 1.00 40.00 280 GLN A O 1
ATOM 2204 N N . GLY A 1 281 ? 31.872 12.237 3.991 1.00 34.03 281 GLY A N 1
ATOM 2205 C CA . GLY A 1 281 ? 32.014 13.547 4.607 1.00 34.03 281 GLY A CA 1
ATOM 2206 C C . GLY A 1 281 ? 32.103 14.662 3.570 1.00 34.03 281 GLY A C 1
ATOM 2207 O O . GLY A 1 281 ? 32.922 14.615 2.656 1.00 34.03 281 GLY A O 1
ATOM 2208 N N . VAL A 1 282 ? 31.265 15.677 3.752 1.00 36.16 282 VAL A N 1
ATOM 2209 C CA . VAL A 1 282 ? 31.412 16.969 3.090 1.00 36.16 282 VAL A CA 1
ATOM 2210 C C . VAL A 1 282 ? 32.548 17.697 3.802 1.00 36.16 282 VAL A C 1
ATOM 2212 O O . VAL A 1 282 ? 32.435 18.040 4.977 1.00 36.16 282 VAL A O 1
ATOM 2215 N N . THR A 1 283 ? 33.668 17.889 3.111 1.00 36.12 283 THR A N 1
ATOM 2216 C CA . THR A 1 283 ? 34.695 18.845 3.523 1.00 36.12 283 THR A CA 1
ATOM 2217 C C . THR A 1 283 ? 34.170 20.246 3.247 1.00 36.12 283 THR A C 1
ATOM 2219 O O . THR A 1 283 ? 34.021 20.638 2.090 1.00 36.12 283 THR A O 1
ATOM 2222 N N . ASP A 1 284 ? 33.888 20.984 4.314 1.00 32.91 284 ASP A N 1
ATOM 2223 C CA . ASP A 1 284 ? 33.623 22.417 4.268 1.00 32.91 284 ASP A CA 1
ATOM 2224 C C . ASP A 1 284 ? 34.882 23.133 3.750 1.00 32.91 284 ASP A C 1
ATOM 2226 O O . ASP A 1 284 ? 35.954 23.072 4.354 1.00 32.91 284 ASP A O 1
ATOM 2230 N N . SER A 1 285 ? 34.780 23.788 2.598 1.00 35.41 285 SER A N 1
ATOM 2231 C CA . SER A 1 285 ? 35.767 24.755 2.116 1.00 35.41 285 SER A CA 1
ATOM 2232 C C . SER A 1 285 ? 35.014 26.018 1.744 1.00 35.41 285 SER A C 1
ATOM 2234 O O . SER A 1 285 ? 34.444 26.147 0.665 1.00 35.41 285 SER A O 1
ATOM 2236 N N . SER A 1 286 ? 34.980 26.925 2.713 1.00 35.31 286 SER A N 1
ATOM 2237 C CA . SER A 1 286 ? 34.435 28.271 2.605 1.00 35.31 286 SER A CA 1
ATOM 2238 C C . SER A 1 286 ? 35.327 29.123 1.687 1.00 35.31 286 SER A C 1
ATOM 2240 O O . SER A 1 286 ? 36.534 29.186 1.942 1.00 35.31 286 SER A O 1
ATOM 2242 N N . PRO A 1 287 ? 34.809 29.791 0.639 1.00 42.69 287 PRO A N 1
ATOM 2243 C CA . PRO A 1 287 ? 35.585 30.780 -0.090 1.00 42.69 287 PRO A CA 1
ATOM 2244 C C . PRO A 1 287 ? 35.440 32.157 0.572 1.00 42.69 287 PRO A C 1
ATOM 2246 O O . PRO A 1 287 ? 34.340 32.669 0.775 1.00 42.69 287 PRO A O 1
ATOM 2249 N N . ALA A 1 288 ? 36.583 32.754 0.906 1.00 37.59 288 ALA A N 1
ATOM 2250 C CA . ALA A 1 288 ? 36.691 34.123 1.389 1.00 37.59 288 ALA A CA 1
ATOM 2251 C C . ALA A 1 288 ? 36.269 35.134 0.307 1.00 37.59 288 ALA A C 1
ATOM 2253 O O . ALA A 1 288 ? 36.677 35.030 -0.851 1.00 37.59 288 ALA A O 1
ATOM 2254 N N . SER A 1 289 ? 35.481 36.133 0.709 1.00 36.16 289 SER A N 1
ATOM 2255 C CA . SER A 1 289 ? 35.143 37.309 -0.098 1.00 36.16 289 SER A CA 1
ATOM 2256 C C . SER A 1 289 ? 36.392 38.125 -0.461 1.00 36.16 289 SER A C 1
ATOM 2258 O O . SER A 1 289 ? 37.290 38.250 0.376 1.00 36.16 289 SER A O 1
ATOM 2260 N N . PRO A 1 290 ? 36.454 38.734 -1.659 1.00 49.44 290 PRO A N 1
ATOM 2261 C CA . PRO A 1 290 ? 37.574 39.575 -2.050 1.00 49.44 290 PRO A CA 1
ATOM 2262 C C . PRO A 1 290 ? 37.419 41.000 -1.506 1.00 49.44 290 PRO A C 1
ATOM 2264 O O . PRO A 1 290 ? 36.325 41.566 -1.476 1.00 49.44 290 PRO A O 1
ATOM 2267 N N . THR A 1 291 ? 38.548 41.580 -1.110 1.00 41.59 291 THR A N 1
ATOM 2268 C CA . THR A 1 291 ? 38.699 43.012 -0.851 1.00 41.59 291 THR A CA 1
ATOM 2269 C C . THR A 1 291 ? 39.281 43.672 -2.103 1.00 41.59 291 THR A C 1
ATOM 2271 O O . THR A 1 291 ? 40.344 43.249 -2.554 1.00 41.59 291 THR A O 1
ATOM 2274 N N . VAL A 1 292 ? 38.611 44.749 -2.539 1.00 46.06 292 VAL A N 1
ATOM 2275 C CA . VAL A 1 292 ? 38.931 45.717 -3.618 1.00 46.06 292 VAL A CA 1
ATOM 2276 C C . VAL A 1 292 ? 38.693 45.246 -5.050 1.00 46.06 292 VAL A C 1
ATOM 2278 O O . VAL A 1 292 ? 39.397 44.333 -5.524 1.00 46.06 292 VAL A O 1
#

Mean predicted aligned error: 14.24 Å

Radius of gyration: 29.79 Å; Cα contacts (8 Å, |Δi|>4): 276; chains: 1; bounding box: 65×61×86 Å

Nearest PDB structures (foldseek):
  6os7-assembly1_A-2  TM=2.292E-01  e=9.591E-01  Escherichia coli K-12
  3r6y-assembly1_C  TM=2.199E-01  e=3.895E+00  Bacillus sp. YM55-1

Organism: NCBI:txid977794

Sequence (292 aa):
MDRAWMRRKLEQALEVRQQLDFHQELAAGKQLDEDGVAYFDSIPPQELVYFLMVRLEPTVQEIFRAIDPEGRFLSSDSDWNHTYTPVDRHNLERAVALVEDQQEWAVRLAPDSPSLVADQFHHWVWSAAQPLFQSGHHRAAVHAAANSVTVNTQAKVNRTDVFDDDLMNQVFSSDAPKPGKPRLRLAGDPPDKTVASRQRALMPFAAGCYAGLRNLAAHESGPDWPEHRALQALACFSVLASWIEECRVVEYDGDGGATAVTSAAAKVPAQPQRTRPPGQGVTDSSPASPTV